Protein AF-A0A4V1UE96-F1 (afdb_monomer)

Solvent-accessible surface area (backbone atoms only — not comparable to full-atom values): 12061 Å² total; per-residue (Å²): 110,65,79,58,50,40,73,78,41,54,75,66,55,33,50,50,41,62,69,72,69,54,62,77,59,61,71,60,36,63,77,45,50,68,54,56,58,51,40,56,76,60,67,57,70,52,67,64,60,49,57,53,46,65,72,51,53,89,71,45,53,30,71,80,36,44,88,73,44,98,36,93,40,60,70,53,43,44,58,59,22,31,86,45,58,46,70,67,51,46,44,48,48,15,41,32,49,58,35,52,61,70,44,27,50,52,34,72,68,38,89,71,38,45,52,44,20,36,51,27,38,30,58,70,47,55,76,66,52,42,53,26,46,40,44,12,69,72,49,68,66,45,46,96,86,69,44,72,14,70,57,50,53,49,20,53,49,50,37,70,75,50,51,48,66,38,24,37,46,53,51,50,48,45,40,44,47,58,57,78,25,66,44,75,68,52,56,48,33,52,64,71,67,49,70,84,60,54,82,80,45,52,73,56,29,46,49,27,46,72,60,42,40,80,72,57,77,109

Mean predicted aligned error: 7.41 Å

Foldseek 3Di:
DLLLVLLVDDLVSVVVSLPPVLDFLVVVLVVCVVVVVVCVVVVVPDPVSVVVCLLSPPAQFDPVLCVVAPDVALQRLLLVLLVADDLVSLQSNQNRRVADSQLSVLQLPRPLNLSLLLSCLLNVHDLVSSNSSCNNSVHDQADPVRHGDVSSVSSSVSNVPHHNSSSNNSSSVSRCLLPVQDDVVLLVCLLVVPPVCLVVGDPSNNSNCVSCSVVNPD

Sequence (218 aa):
HAYIMFWWADSDCRRLILQRFAVSREVLQDAVGDLFSVAAGEGWQDPLTRKALQFIERRQRNRAAIDKSPFGSLDEAVAAAQNGMTRELAEEISYLSGLKPMTGAKIMTDPGGEPIAILCKATGLPRGAVRALWRGLRRPETDSAGNIAPTLERVLTCFDSLAVDRAQTVLRYWNWALSSALTPGLVKAIREGDEEAVDEFSAPQRAAMLALGRDFTR

Secondary structure (DSSP, 8-state):
-HHHHTTTS-HHHHHHHHHHS----HHHHHHTHHHHHHHHHTTT--HHHHHHHHHH-S--S-HHHHTTSSSS-HHHHHHHHTT---HHHHHHHHHHTT--HHHHHHHHH-SS-HHHHHHHHHHT--HHHHHHHHHHTT--SB-TTSSBPHHHHHHHHHHHHS-HHHHHHHHHHHHHHHHHS--HHHHHHHHHT--GGGGGS-HHHHHHHHHHHHHH--

Structure (mmCIF, N/CA/C/O backbone):
data_AF-A0A4V1UE96-F1
#
_entry.id   AF-A0A4V1UE96-F1
#
loop_
_atom_site.group_PDB
_atom_site.id
_atom_site.type_symbol
_atom_site.label_atom_id
_atom_site.label_alt_id
_atom_site.label_comp_id
_atom_site.label_asym_id
_atom_site.label_entity_id
_atom_site.label_seq_id
_atom_site.pdbx_PDB_ins_code
_atom_site.Cartn_x
_atom_site.Cartn_y
_atom_site.Cartn_z
_atom_site.occupancy
_atom_site.B_iso_or_equiv
_atom_site.auth_seq_id
_atom_site.auth_comp_id
_atom_site.auth_asym_id
_atom_site.auth_atom_id
_atom_site.pdbx_PDB_model_num
ATOM 1 N N . HIS A 1 1 ? 8.651 -7.189 14.220 1.00 65.00 1 HIS A N 1
ATOM 2 C CA . HIS A 1 1 ? 7.580 -7.916 13.496 1.00 65.00 1 HIS A CA 1
ATOM 3 C C . HIS A 1 1 ? 7.969 -8.037 12.025 1.00 65.00 1 HIS A C 1
ATOM 5 O O . HIS A 1 1 ? 8.504 -7.070 11.487 1.00 65.00 1 HIS A O 1
ATOM 11 N N . ALA A 1 2 ? 7.715 -9.176 11.371 1.00 74.44 2 ALA A N 1
ATOM 12 C CA . ALA A 1 2 ? 8.254 -9.485 10.037 1.00 74.44 2 ALA A CA 1
ATOM 13 C C . ALA A 1 2 ? 7.926 -8.450 8.944 1.00 74.44 2 ALA A C 1
ATOM 15 O O . ALA A 1 2 ? 8.767 -8.153 8.107 1.00 74.44 2 ALA A O 1
ATOM 16 N N . TYR A 1 3 ? 6.754 -7.820 8.992 1.00 82.75 3 TYR A N 1
ATOM 17 C CA . TYR A 1 3 ? 6.373 -6.799 8.012 1.00 82.75 3 TYR A CA 1
ATOM 18 C C . TYR A 1 3 ? 7.137 -5.483 8.118 1.00 82.75 3 TYR A C 1
ATOM 20 O O . TYR A 1 3 ? 7.231 -4.783 7.121 1.00 82.75 3 TYR A O 1
ATOM 28 N N . ILE A 1 4 ? 7.678 -5.125 9.287 1.00 83.62 4 ILE A N 1
ATOM 29 C CA . ILE A 1 4 ? 8.626 -4.005 9.353 1.00 83.62 4 ILE A CA 1
ATOM 30 C C . ILE A 1 4 ? 9.972 -4.450 8.765 1.00 83.62 4 ILE A C 1
ATOM 32 O O . ILE A 1 4 ? 10.576 -3.684 8.020 1.00 83.62 4 ILE A O 1
ATOM 36 N N . MET A 1 5 ? 10.366 -5.721 8.964 1.00 85.25 5 MET A N 1
ATOM 37 C CA . MET A 1 5 ? 11.594 -6.260 8.362 1.00 85.25 5 MET A CA 1
ATOM 38 C C . MET A 1 5 ? 11.627 -6.200 6.840 1.00 85.25 5 MET A C 1
ATOM 40 O O . MET A 1 5 ? 12.693 -6.095 6.243 1.00 85.25 5 MET A O 1
ATOM 44 N N . PHE A 1 6 ? 10.452 -6.195 6.220 1.00 92.19 6 PHE A N 1
ATOM 45 C CA . PHE A 1 6 ? 10.289 -6.006 4.789 1.00 92.19 6 PHE A CA 1
ATOM 46 C C . PHE A 1 6 ? 11.072 -4.797 4.245 1.00 92.19 6 PHE A C 1
ATOM 48 O O . PHE A 1 6 ? 11.676 -4.889 3.179 1.00 92.19 6 PHE A O 1
ATOM 55 N N . TRP A 1 7 ? 11.094 -3.676 4.973 1.00 91.00 7 TRP A N 1
ATOM 56 C CA . TRP A 1 7 ? 11.654 -2.416 4.472 1.00 91.00 7 TRP A CA 1
ATOM 57 C C . TRP A 1 7 ? 13.181 -2.429 4.322 1.00 91.00 7 TRP A C 1
ATOM 59 O O . TRP A 1 7 ? 13.715 -1.618 3.570 1.00 91.00 7 TRP A O 1
ATOM 69 N N . TRP A 1 8 ? 13.875 -3.363 4.973 1.00 86.19 8 TRP A N 1
ATOM 70 C CA . TRP A 1 8 ? 15.333 -3.532 4.892 1.00 86.19 8 TRP A CA 1
ATOM 71 C C . TRP A 1 8 ? 15.769 -4.898 4.355 1.00 86.19 8 TRP A C 1
ATOM 73 O O . TRP A 1 8 ? 16.958 -5.135 4.166 1.00 86.19 8 TRP A O 1
ATOM 83 N N . ALA A 1 9 ? 14.816 -5.791 4.107 1.00 91.12 9 ALA A N 1
ATOM 84 C CA . ALA A 1 9 ? 15.052 -7.088 3.503 1.00 91.12 9 ALA A CA 1
ATOM 85 C C . ALA A 1 9 ? 15.357 -6.968 2.001 1.00 91.12 9 ALA A C 1
ATOM 87 O O . ALA A 1 9 ? 14.797 -6.112 1.307 1.00 91.12 9 ALA A O 1
ATOM 88 N N . ASP A 1 10 ? 16.191 -7.881 1.500 1.00 93.38 10 ASP A N 1
ATOM 89 C CA . ASP A 1 10 ? 16.356 -8.119 0.066 1.00 93.38 10 ASP A CA 1
ATOM 90 C C . ASP A 1 10 ? 15.084 -8.723 -0.563 1.00 93.38 10 ASP A C 1
ATOM 92 O O . ASP A 1 10 ? 14.109 -9.059 0.118 1.00 93.38 10 ASP A O 1
ATOM 96 N N . SER A 1 11 ? 15.075 -8.858 -1.890 1.00 92.25 11 SER A N 1
ATOM 97 C CA . SER A 1 11 ? 13.910 -9.337 -2.640 1.00 92.25 11 SER A CA 1
ATOM 98 C C . SER A 1 11 ? 13.451 -10.746 -2.253 1.00 92.25 11 SER A C 1
ATOM 100 O O . SER A 1 11 ? 12.246 -11.014 -2.246 1.00 92.25 11 SER A O 1
ATOM 102 N N . ASP A 1 12 ? 14.375 -11.647 -1.914 1.00 92.88 12 ASP A N 1
ATOM 103 C CA . ASP A 1 12 ? 14.028 -13.018 -1.536 1.00 92.88 12 ASP A CA 1
ATOM 104 C C . ASP A 1 12 ? 13.426 -13.070 -0.136 1.00 92.88 12 ASP A C 1
ATOM 106 O O . ASP A 1 12 ? 12.374 -13.682 0.079 1.00 92.88 12 ASP A O 1
ATOM 110 N N . CYS A 1 13 ? 14.028 -12.346 0.803 1.00 94.19 13 CYS A N 1
ATOM 111 C CA . CYS A 1 13 ? 13.515 -12.193 2.151 1.00 94.19 13 CYS A CA 1
ATOM 112 C C . CYS A 1 13 ? 12.141 -11.506 2.149 1.00 94.19 13 CYS A C 1
ATOM 114 O O . CYS A 1 13 ? 11.229 -11.966 2.838 1.00 94.19 13 CYS A O 1
ATOM 116 N N . ARG A 1 14 ? 11.933 -10.464 1.329 1.00 95.00 14 ARG A N 1
ATOM 117 C CA . ARG A 1 14 ? 10.623 -9.810 1.142 1.00 95.00 14 ARG A CA 1
ATOM 118 C C . ARG A 1 14 ? 9.556 -10.802 0.687 1.00 95.00 14 ARG A C 1
ATOM 120 O O . ARG A 1 14 ? 8.475 -10.852 1.276 1.00 95.00 14 ARG A O 1
ATOM 127 N N . ARG A 1 15 ? 9.864 -11.634 -0.312 1.00 92.94 15 ARG A N 1
ATOM 128 C CA . ARG A 1 15 ? 8.961 -12.690 -0.795 1.00 92.94 15 ARG A CA 1
ATOM 129 C C . ARG A 1 15 ? 8.606 -13.676 0.318 1.00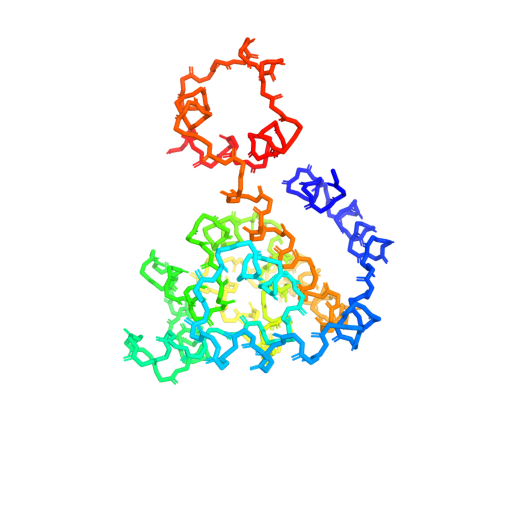 92.94 15 ARG A C 1
ATOM 131 O O . ARG A 1 15 ? 7.426 -13.958 0.519 1.00 92.94 15 ARG A O 1
ATOM 138 N N . LEU A 1 16 ? 9.594 -14.155 1.076 1.00 92.19 16 LEU A N 1
ATOM 139 C CA . LEU A 1 16 ? 9.364 -15.062 2.206 1.00 92.19 16 LEU A CA 1
ATOM 140 C C . LEU A 1 16 ? 8.505 -14.419 3.302 1.00 92.19 16 LEU A C 1
ATOM 142 O O . LEU A 1 16 ? 7.616 -15.080 3.842 1.00 92.19 16 LEU A O 1
ATOM 146 N N . ILE A 1 17 ? 8.727 -13.135 3.602 1.00 91.75 17 ILE A N 1
ATOM 147 C CA . ILE A 1 17 ? 7.929 -12.379 4.574 1.00 91.75 17 ILE A CA 1
ATOM 148 C C . ILE A 1 17 ? 6.454 -12.366 4.158 1.00 91.75 17 ILE A C 1
ATOM 150 O O . ILE A 1 17 ? 5.583 -12.712 4.960 1.00 91.75 17 ILE A O 1
ATOM 154 N N . LEU A 1 18 ? 6.177 -12.016 2.899 1.00 90.75 18 LEU A N 1
ATOM 155 C CA . LEU A 1 18 ? 4.815 -11.947 2.364 1.00 90.75 18 LEU A CA 1
ATOM 156 C C . LEU A 1 18 ? 4.140 -13.324 2.278 1.00 90.75 18 LEU A C 1
ATOM 158 O O . LEU A 1 18 ? 2.929 -13.425 2.457 1.00 90.75 18 LEU A O 1
ATOM 162 N N . GLN A 1 19 ? 4.904 -14.390 2.029 1.00 86.75 19 GLN A N 1
ATOM 163 C CA . GLN A 1 19 ? 4.370 -15.750 1.937 1.00 86.75 19 GLN A CA 1
ATOM 164 C C . GLN A 1 19 ? 4.065 -16.372 3.304 1.00 86.75 19 GLN A C 1
ATOM 166 O O . GLN A 1 19 ? 3.043 -17.041 3.447 1.00 86.75 19 GLN A O 1
ATOM 171 N N . ARG A 1 20 ? 4.944 -16.182 4.298 1.00 84.06 20 ARG A N 1
ATOM 172 C CA . ARG A 1 20 ? 4.892 -16.931 5.567 1.00 84.06 20 ARG A CA 1
ATOM 173 C C . ARG A 1 20 ? 4.140 -16.231 6.692 1.00 84.06 20 ARG A C 1
ATOM 175 O O . ARG A 1 20 ? 3.584 -16.913 7.543 1.00 84.06 20 ARG A O 1
ATOM 182 N N . PHE A 1 21 ? 4.130 -14.900 6.723 1.00 76.62 21 PHE A N 1
ATOM 183 C CA . PHE A 1 21 ? 3.598 -14.151 7.872 1.00 76.62 21 PHE A CA 1
ATOM 184 C C . PHE A 1 21 ? 2.221 -13.530 7.623 1.00 76.62 21 PHE A C 1
ATOM 186 O O . PHE A 1 21 ? 1.657 -12.912 8.525 1.00 76.62 21 PHE A O 1
ATOM 193 N N . ALA A 1 22 ? 1.665 -13.733 6.427 1.00 64.75 22 ALA A N 1
ATOM 194 C CA . ALA A 1 22 ? 0.348 -13.262 6.022 1.00 64.75 22 ALA A CA 1
ATOM 195 C C . ALA A 1 22 ? -0.792 -14.077 6.646 1.00 64.75 22 ALA A C 1
ATOM 197 O O . ALA A 1 22 ? -1.377 -14.956 6.012 1.00 64.75 22 ALA A O 1
ATOM 198 N N . VAL A 1 23 ? -1.089 -13.761 7.909 1.00 70.25 23 VAL A N 1
ATOM 199 C CA . VAL A 1 23 ? -2.230 -14.295 8.665 1.00 70.25 23 VAL A CA 1
ATOM 200 C C . VAL A 1 23 ? -3.531 -13.652 8.167 1.00 70.25 23 VAL A C 1
ATOM 202 O O . VAL A 1 23 ? -3.604 -12.428 8.032 1.00 70.25 23 VAL A O 1
ATOM 205 N N . SER A 1 24 ? -4.541 -14.480 7.883 1.00 70.44 24 SER A N 1
ATOM 206 C CA . SER A 1 24 ? -5.898 -14.020 7.545 1.00 70.44 24 SER A CA 1
ATOM 207 C C . SER A 1 24 ? -6.537 -13.319 8.745 1.00 70.44 24 SER A C 1
ATOM 209 O O . SER A 1 24 ? -6.352 -13.745 9.888 1.00 70.44 24 SER A O 1
ATOM 211 N N . ARG A 1 25 ? -7.290 -12.242 8.497 1.00 78.00 25 ARG A N 1
ATOM 212 C CA . ARG A 1 25 ? -8.059 -11.535 9.543 1.00 78.00 25 ARG A CA 1
ATOM 213 C C . ARG A 1 25 ? -9.534 -11.938 9.575 1.00 78.00 25 ARG A C 1
ATOM 215 O O . ARG A 1 25 ? -10.280 -11.364 10.361 1.00 78.00 25 ARG A O 1
ATOM 222 N N . GLU A 1 26 ? -9.952 -12.913 8.773 1.00 76.62 26 GLU A N 1
ATOM 223 C CA . GLU A 1 26 ? -11.363 -13.295 8.607 1.00 76.62 26 GLU A CA 1
ATOM 224 C C . GLU A 1 26 ? -12.034 -13.677 9.931 1.00 76.62 26 GLU A C 1
ATOM 226 O O . GLU A 1 26 ? -13.102 -13.162 10.241 1.00 76.62 26 GLU A O 1
ATOM 231 N N . VAL A 1 27 ? -11.374 -14.486 10.767 1.00 74.38 27 VAL A N 1
ATOM 232 C CA . VAL A 1 27 ? -11.923 -14.902 12.073 1.00 74.38 27 VAL A CA 1
ATOM 233 C C . VAL A 1 27 ? -12.155 -13.704 12.996 1.00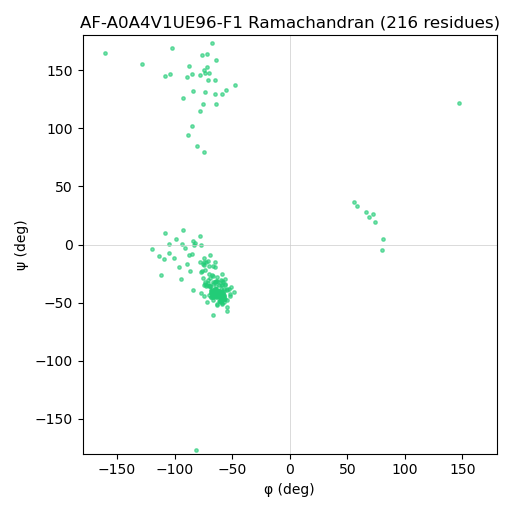 74.38 27 VAL A C 1
ATOM 235 O O . VAL A 1 27 ? -13.187 -13.613 13.655 1.00 74.38 27 VAL A O 1
ATOM 238 N N . LEU A 1 28 ? -11.212 -12.756 13.027 1.00 73.94 28 LEU A N 1
ATOM 239 C CA . LEU A 1 28 ? -11.362 -11.534 13.820 1.00 73.94 28 LEU A CA 1
ATOM 240 C C . LEU A 1 28 ? -12.463 -10.637 13.253 1.00 73.94 28 LEU A C 1
ATOM 242 O O . LEU A 1 28 ? -13.208 -10.044 14.021 1.00 73.94 28 LEU A O 1
ATOM 246 N N . GLN A 1 29 ? -12.569 -10.542 11.926 1.00 80.12 29 GLN A N 1
ATOM 247 C CA . GLN A 1 29 ? -13.605 -9.767 11.246 1.00 80.12 29 GLN A CA 1
ATOM 248 C C . GLN A 1 29 ? -15.008 -10.290 11.526 1.00 80.12 29 GLN A C 1
ATOM 250 O O . GLN A 1 29 ? -15.906 -9.481 11.741 1.00 80.12 29 GLN A O 1
ATOM 255 N N . ASP A 1 30 ? -15.187 -11.609 11.523 1.00 78.81 30 ASP A N 1
ATOM 256 C CA . ASP A 1 30 ? -16.461 -12.237 11.869 1.00 78.81 30 ASP A CA 1
ATOM 257 C C . ASP A 1 30 ? -16.796 -12.023 13.346 1.00 78.81 30 ASP A C 1
ATOM 259 O O . ASP A 1 30 ? -17.904 -11.602 13.665 1.00 78.81 30 ASP A O 1
ATOM 263 N N . ALA A 1 31 ? -15.825 -12.211 14.246 1.00 78.88 31 ALA A N 1
ATOM 264 C CA . ALA A 1 31 ? -16.046 -12.072 15.685 1.00 78.88 31 ALA A CA 1
ATOM 265 C C . ALA A 1 31 ? -16.452 -10.652 16.123 1.00 78.88 31 ALA A C 1
ATOM 267 O O . ALA A 1 31 ? -17.130 -10.498 17.135 1.00 78.88 31 ALA A O 1
ATOM 268 N N . VAL A 1 32 ? -16.036 -9.612 15.389 1.00 78.94 32 VAL A N 1
ATOM 269 C CA . VAL A 1 32 ? -16.331 -8.206 15.730 1.00 78.94 32 VAL A CA 1
ATOM 270 C C . VAL A 1 32 ? -17.345 -7.545 14.795 1.00 78.94 32 VAL A C 1
ATOM 272 O O . VAL A 1 32 ? -17.520 -6.327 14.860 1.00 78.94 32 VAL A O 1
ATOM 275 N N . GLY A 1 33 ? -18.004 -8.309 13.917 1.00 76.69 33 GLY A N 1
ATOM 276 C CA . GLY A 1 33 ? -18.918 -7.773 12.902 1.00 76.69 33 GLY A CA 1
ATOM 277 C C . GLY A 1 33 ? -19.982 -6.834 13.480 1.00 76.69 33 GLY A C 1
ATOM 278 O O . GLY A 1 33 ? -20.177 -5.727 12.973 1.00 76.69 33 GLY A O 1
ATOM 279 N N . ASP A 1 34 ? -20.584 -7.225 14.602 1.00 82.19 34 ASP A N 1
ATOM 280 C CA . ASP A 1 34 ? -21.653 -6.470 15.264 1.00 82.19 34 ASP A CA 1
ATOM 281 C C . ASP A 1 34 ? -21.157 -5.152 15.885 1.00 82.19 34 ASP A C 1
ATOM 283 O O . ASP A 1 34 ? -21.893 -4.161 15.924 1.00 82.19 34 ASP A O 1
ATOM 287 N N . LEU A 1 35 ? -19.881 -5.090 16.291 1.00 80.75 35 LEU A N 1
ATOM 288 C CA . LEU A 1 35 ? -19.281 -3.897 16.900 1.00 80.75 35 LEU A CA 1
ATOM 289 C C . LEU A 1 35 ? -19.182 -2.723 15.921 1.00 80.75 35 LEU A C 1
ATOM 291 O O . LEU A 1 35 ? -19.223 -1.573 16.351 1.00 80.75 35 LEU A O 1
ATOM 295 N N . PHE A 1 36 ? -19.098 -2.977 14.610 1.00 79.06 36 PHE A N 1
ATOM 296 C CA . PHE A 1 36 ? -19.126 -1.901 13.615 1.00 79.06 36 PHE A CA 1
ATOM 297 C C . PHE A 1 36 ? -20.470 -1.166 13.606 1.00 79.06 36 PHE A C 1
ATOM 299 O O . PHE A 1 36 ? -20.494 0.059 13.483 1.00 79.06 36 PHE A O 1
ATOM 306 N N . SER A 1 37 ? -21.576 -1.896 13.760 1.00 82.56 37 SER A N 1
ATOM 307 C CA . SER A 1 37 ? -22.923 -1.319 13.807 1.00 82.56 37 SER A CA 1
ATOM 308 C C . SER A 1 37 ? -23.130 -0.503 15.082 1.00 82.56 37 SER A C 1
ATOM 310 O O . SER A 1 37 ? -23.658 0.605 15.018 1.00 82.56 37 SER A O 1
ATOM 312 N N . VAL A 1 38 ? -22.647 -1.013 16.222 1.00 84.56 38 VAL A N 1
ATOM 313 C CA . VAL A 1 38 ? -22.689 -0.307 17.515 1.00 84.56 38 VAL A CA 1
ATOM 314 C C . VAL A 1 38 ? -21.863 0.979 17.458 1.00 84.56 38 VAL A C 1
ATOM 316 O O . VAL A 1 38 ? -22.393 2.058 17.706 1.00 84.56 38 VAL A O 1
ATOM 319 N N . ALA A 1 39 ? -20.600 0.897 17.025 1.00 82.31 39 ALA A N 1
ATOM 320 C CA . ALA A 1 39 ? -19.722 2.063 16.928 1.00 82.31 39 ALA A CA 1
ATOM 321 C C . ALA A 1 39 ? -20.256 3.130 15.958 1.00 82.31 39 ALA A C 1
ATOM 323 O O . ALA A 1 39 ? -20.093 4.326 16.202 1.00 82.31 39 ALA A O 1
ATOM 324 N N . ALA A 1 40 ? -20.908 2.717 14.865 1.00 81.56 40 ALA A N 1
ATOM 325 C CA . ALA A 1 40 ? -21.568 3.639 13.947 1.00 81.56 40 ALA A CA 1
ATOM 326 C C . ALA A 1 40 ? -22.795 4.313 14.584 1.00 81.56 40 ALA A C 1
ATOM 328 O O . ALA A 1 40 ? -22.960 5.522 14.420 1.00 81.56 40 ALA A O 1
ATOM 329 N N . GLY A 1 41 ? -23.618 3.564 15.329 1.00 82.69 41 GLY A N 1
ATOM 330 C CA . GLY A 1 41 ? -24.762 4.098 16.079 1.00 82.69 41 GLY A CA 1
ATOM 331 C C . GLY A 1 41 ? -24.355 5.094 17.168 1.00 82.69 41 GLY A C 1
ATOM 332 O O . GLY A 1 41 ? -25.051 6.078 17.399 1.00 82.69 41 GLY A O 1
ATOM 333 N N . GLU A 1 42 ? -23.182 4.896 17.765 1.00 86.31 42 GLU A N 1
ATOM 334 C CA . GLU A 1 42 ? -22.571 5.817 18.728 1.00 86.31 42 GLU A CA 1
ATOM 335 C C . GLU A 1 42 ? -21.777 6.951 18.065 1.00 86.31 42 GLU A C 1
ATOM 337 O O . GLU A 1 42 ? -21.144 7.746 18.752 1.00 86.31 42 GLU A O 1
ATOM 342 N N . GLY A 1 43 ? -21.763 7.047 16.732 1.00 80.69 43 GLY A N 1
ATOM 343 C CA . GLY A 1 43 ? -21.074 8.123 16.019 1.00 80.69 43 GLY A CA 1
ATOM 344 C C . GLY A 1 43 ? -19.548 8.108 16.166 1.00 80.69 43 GLY A C 1
ATOM 345 O O . GLY A 1 43 ? -18.922 9.164 16.076 1.00 80.69 43 GLY A O 1
ATOM 346 N N . TRP A 1 44 ? -18.937 6.937 16.375 1.00 81.25 44 TRP A N 1
ATOM 347 C CA . TRP A 1 44 ? -17.483 6.750 16.492 1.00 81.25 44 TRP A CA 1
ATOM 348 C C . TRP A 1 44 ? -16.821 7.564 17.615 1.00 81.25 44 TRP A C 1
ATOM 350 O O . TRP A 1 44 ? -15.676 8.006 17.466 1.00 81.25 44 TRP A O 1
ATOM 360 N N . GLN A 1 45 ? -17.540 7.780 18.719 1.00 82.56 45 GLN A N 1
ATOM 361 C CA . GLN A 1 45 ? -17.090 8.636 19.820 1.00 82.56 45 GLN A CA 1
ATOM 362 C C . GLN A 1 45 ? -15.915 8.042 20.604 1.00 82.56 45 GLN A C 1
ATOM 364 O O . GLN A 1 45 ? -15.026 8.796 20.992 1.00 82.56 45 GLN A O 1
ATOM 369 N N . ASP A 1 46 ? -15.860 6.717 20.798 1.00 83.81 46 ASP A N 1
ATOM 370 C CA . ASP A 1 46 ? -14.755 6.082 21.525 1.00 83.81 46 ASP A CA 1
ATOM 371 C C . ASP A 1 46 ? -13.478 5.954 20.659 1.00 83.81 46 ASP A C 1
ATOM 373 O O . ASP A 1 46 ? -13.452 5.190 19.680 1.00 83.81 46 ASP A O 1
ATOM 377 N N . PRO A 1 47 ? -12.372 6.642 21.017 1.00 79.25 47 PRO A N 1
ATOM 378 C CA . PRO A 1 47 ? -11.127 6.584 20.257 1.00 79.25 47 PRO A CA 1
ATOM 379 C C . PRO A 1 47 ? -10.476 5.195 20.245 1.00 79.25 47 PRO A C 1
ATOM 381 O O . PRO A 1 47 ? -9.817 4.846 19.258 1.00 79.25 47 PRO A O 1
ATOM 384 N N . LEU A 1 48 ? -10.633 4.401 21.313 1.00 79.06 48 LEU A N 1
ATOM 385 C CA . LEU A 1 48 ? -10.044 3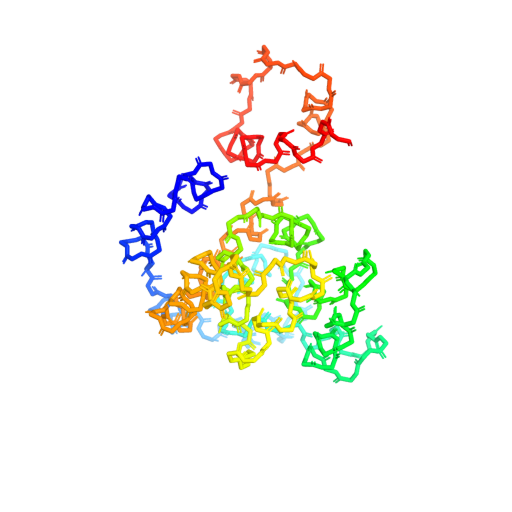.061 21.400 1.00 79.06 48 LEU A CA 1
ATOM 386 C C . LEU A 1 48 ? -10.764 2.088 20.466 1.00 79.06 48 LEU A C 1
ATOM 388 O O . LEU A 1 48 ? -10.109 1.449 19.638 1.00 79.06 48 LEU A O 1
ATOM 392 N N . THR A 1 49 ? -12.094 2.054 20.521 1.00 80.69 49 THR A N 1
ATOM 393 C CA . THR A 1 49 ? -12.941 1.285 19.603 1.00 80.69 49 THR A CA 1
ATOM 394 C C . THR A 1 49 ? -12.673 1.680 18.160 1.00 80.69 49 THR A C 1
ATOM 396 O O . THR A 1 49 ? -12.399 0.817 17.327 1.00 80.69 49 THR A O 1
ATOM 399 N N . ARG A 1 50 ? -12.622 2.982 17.849 1.00 79.06 50 ARG A N 1
ATOM 400 C CA . ARG A 1 50 ? -12.303 3.455 16.495 1.00 79.06 50 ARG A CA 1
ATOM 401 C C . ARG A 1 50 ? -10.948 2.940 16.006 1.00 79.06 50 ARG A C 1
ATOM 403 O O . ARG A 1 50 ? -10.834 2.491 14.865 1.00 79.06 50 ARG A O 1
ATOM 410 N N . LYS A 1 51 ? -9.918 2.983 16.855 1.00 75.69 51 LYS A N 1
ATOM 411 C CA . LYS A 1 51 ? -8.568 2.513 16.511 1.00 75.69 51 LYS A CA 1
ATOM 412 C C . LYS A 1 51 ? -8.516 0.993 16.325 1.00 75.69 51 LYS A C 1
ATOM 414 O O . LYS A 1 51 ? -7.854 0.527 15.399 1.00 75.69 51 LYS A O 1
ATOM 419 N N . ALA A 1 52 ? -9.212 0.231 17.168 1.00 76.94 52 ALA A N 1
ATOM 420 C CA . ALA A 1 52 ? -9.294 -1.224 17.063 1.00 76.94 52 ALA A CA 1
ATOM 421 C C . ALA A 1 52 ? -10.057 -1.656 15.799 1.00 76.94 52 ALA A C 1
ATOM 423 O O . ALA A 1 52 ? -9.554 -2.461 15.012 1.00 76.94 52 ALA A O 1
ATOM 424 N N . LEU A 1 53 ? -11.220 -1.052 15.542 1.00 79.44 53 LEU A N 1
ATOM 425 C CA . LEU A 1 53 ? -12.043 -1.345 14.369 1.00 79.44 53 LEU A CA 1
ATOM 426 C C . LEU A 1 53 ? -11.337 -0.987 13.057 1.00 79.44 53 LEU A C 1
ATOM 428 O O . LEU A 1 53 ? -11.430 -1.759 12.110 1.00 79.44 53 LEU A O 1
ATOM 432 N N . GLN A 1 54 ? -10.546 0.092 12.998 1.00 76.69 54 GLN A N 1
ATOM 433 C CA . GLN A 1 54 ? -9.720 0.409 11.818 1.00 76.69 54 GLN A CA 1
ATOM 434 C C . GLN A 1 54 ? -8.733 -0.707 11.449 1.00 76.69 54 GLN A C 1
ATOM 436 O O . GLN A 1 54 ? -8.417 -0.898 10.272 1.00 76.69 54 GLN A O 1
ATOM 441 N N . PHE A 1 55 ? -8.221 -1.451 12.431 1.00 75.00 55 PHE A N 1
ATOM 442 C CA . PHE A 1 55 ? -7.323 -2.571 12.161 1.00 75.00 55 PHE A CA 1
ATOM 443 C C . PHE A 1 55 ? -8.073 -3.796 11.628 1.00 75.00 55 PHE A C 1
ATOM 445 O O . PHE A 1 55 ? -7.507 -4.574 10.861 1.00 75.00 55 PHE A O 1
ATOM 452 N N . ILE A 1 56 ? -9.343 -3.960 12.000 1.00 77.12 56 ILE A N 1
ATOM 453 C CA . ILE A 1 56 ? -10.158 -5.128 11.646 1.00 77.12 56 ILE A CA 1
ATOM 454 C C . ILE A 1 56 ? -11.015 -4.861 10.400 1.00 77.12 56 ILE A C 1
ATOM 456 O O . ILE A 1 56 ? -11.388 -5.797 9.702 1.00 77.12 56 ILE A O 1
ATOM 460 N N . GLU A 1 57 ? -11.242 -3.599 10.040 1.00 80.06 57 GLU A N 1
ATOM 461 C CA . GLU A 1 57 ? -12.107 -3.185 8.937 1.00 80.06 57 GLU A CA 1
ATOM 462 C C . GLU A 1 57 ? -11.847 -3.968 7.636 1.00 80.06 57 GLU A C 1
ATOM 464 O O . GLU A 1 57 ? -10.704 -4.220 7.228 1.00 80.06 57 GLU A O 1
ATOM 469 N N . ARG A 1 58 ? -12.944 -4.359 6.976 1.00 76.19 58 ARG A N 1
ATOM 470 C CA . ARG A 1 58 ? -12.914 -5.114 5.713 1.00 76.19 58 ARG A CA 1
ATOM 471 C C . ARG A 1 58 ? -12.508 -4.243 4.522 1.00 76.19 58 ARG A C 1
ATOM 473 O O . ARG A 1 58 ? -11.856 -4.712 3.598 1.00 76.19 58 ARG A O 1
ATOM 480 N N . ARG A 1 59 ? -12.882 -2.962 4.519 1.00 82.00 59 ARG A N 1
ATOM 481 C CA . ARG A 1 59 ? -12.670 -2.054 3.381 1.00 82.00 59 ARG A CA 1
ATOM 482 C C . ARG A 1 59 ? -11.359 -1.296 3.508 1.00 82.00 59 ARG A C 1
ATOM 484 O O . ARG A 1 59 ? -11.130 -0.643 4.519 1.00 82.00 59 ARG A O 1
ATOM 491 N N . GLN A 1 60 ? -10.515 -1.364 2.480 1.00 91.38 60 GLN A N 1
ATOM 492 C CA . GLN A 1 60 ? -9.244 -0.635 2.462 1.00 91.38 60 GLN A CA 1
ATOM 493 C C . GLN A 1 60 ? -9.392 0.823 1.999 1.00 91.38 60 GLN A C 1
ATOM 495 O O . GLN A 1 60 ? -8.732 1.700 2.542 1.00 91.38 60 GLN A O 1
ATOM 500 N N . ARG A 1 61 ? -10.244 1.091 0.998 1.00 93.88 61 ARG A N 1
ATOM 501 C CA . ARG A 1 61 ? -10.430 2.443 0.442 1.00 93.88 61 ARG A CA 1
ATOM 502 C C . ARG A 1 61 ? -11.166 3.356 1.426 1.00 93.88 61 ARG A C 1
ATOM 504 O O . ARG A 1 61 ? -12.143 2.939 2.050 1.00 93.88 61 ARG A O 1
ATOM 511 N N . ASN A 1 62 ? -10.755 4.619 1.490 1.00 89.44 62 ASN A N 1
ATOM 512 C CA . ASN A 1 62 ? -11.410 5.639 2.302 1.00 89.44 62 ASN A CA 1
ATOM 513 C C . ASN A 1 62 ? -12.590 6.257 1.536 1.00 89.44 62 ASN A C 1
ATOM 515 O O . ASN A 1 62 ? -12.398 7.102 0.669 1.00 89.44 62 ASN A O 1
ATOM 519 N N . ARG A 1 63 ? -13.829 5.857 1.849 1.00 84.00 63 ARG A N 1
ATOM 520 C CA . ARG A 1 63 ? -15.015 6.406 1.157 1.00 84.00 63 ARG A CA 1
ATOM 521 C C . ARG A 1 63 ? -15.222 7.894 1.424 1.00 84.00 63 ARG A C 1
ATOM 523 O O . ARG A 1 63 ? -15.574 8.611 0.502 1.00 84.00 63 ARG A O 1
ATOM 530 N N . ALA A 1 64 ? -14.960 8.349 2.647 1.00 86.38 64 ALA A N 1
ATOM 531 C CA . ALA A 1 64 ? -15.121 9.754 3.017 1.00 86.38 64 ALA A CA 1
ATOM 532 C C . ALA A 1 64 ? -14.053 10.665 2.383 1.00 86.38 64 ALA A C 1
ATOM 534 O O . ALA A 1 64 ? -14.194 11.885 2.421 1.00 86.38 64 ALA A O 1
ATOM 535 N N . ALA A 1 65 ? -12.977 10.086 1.834 1.00 88.81 65 ALA A N 1
ATOM 536 C CA . ALA A 1 65 ? -11.976 10.833 1.082 1.00 88.81 65 ALA A CA 1
ATOM 537 C C . ALA A 1 65 ? -12.475 11.246 -0.303 1.00 88.81 65 ALA A C 1
ATOM 539 O O . ALA A 1 65 ? -12.089 12.309 -0.769 1.00 88.81 65 ALA A O 1
ATOM 540 N N . ILE A 1 66 ? -13.336 10.439 -0.936 1.00 89.75 66 ILE A N 1
ATOM 541 C CA . ILE A 1 66 ? -13.817 10.695 -2.302 1.00 89.75 66 ILE A CA 1
ATOM 542 C C . ILE A 1 66 ? -14.504 12.063 -2.377 1.00 89.75 66 ILE A C 1
ATOM 544 O O . ILE A 1 66 ? -14.197 12.843 -3.266 1.00 89.75 66 ILE A O 1
ATOM 548 N N . ASP A 1 67 ? -15.330 12.404 -1.384 1.00 89.00 67 ASP A N 1
ATOM 549 C CA . ASP A 1 67 ? -16.062 13.680 -1.338 1.00 89.00 67 ASP A CA 1
ATOM 550 C C . ASP A 1 67 ? -15.153 14.919 -1.202 1.00 89.00 67 ASP A C 1
ATOM 552 O O . ASP A 1 67 ? -15.604 16.048 -1.379 1.00 89.00 67 ASP A O 1
ATOM 556 N N . LYS A 1 68 ? -13.881 14.723 -0.836 1.00 91.50 68 LYS A N 1
ATOM 557 C CA . LYS A 1 68 ? -12.884 15.787 -0.626 1.00 91.50 68 LYS A CA 1
ATOM 558 C C . LYS A 1 68 ? -11.754 15.754 -1.652 1.00 91.50 68 LYS A C 1
ATOM 560 O O . LYS A 1 68 ? -10.936 16.669 -1.673 1.00 91.50 68 LYS A O 1
ATOM 565 N N . SER A 1 69 ? -11.689 14.690 -2.441 1.00 93.62 69 SER A N 1
ATOM 566 C CA . SER A 1 69 ? -10.644 14.461 -3.424 1.00 93.62 69 SER A CA 1
ATOM 567 C C . SER A 1 69 ? -10.902 15.300 -4.674 1.00 93.62 69 SER A C 1
ATOM 569 O O . SER A 1 69 ? -12.058 15.459 -5.071 1.00 93.62 69 SER A O 1
ATOM 571 N N . PRO A 1 70 ? -9.855 15.795 -5.356 1.00 94.44 70 PRO A N 1
ATOM 572 C CA . PRO A 1 70 ? -10.005 16.333 -6.704 1.00 94.44 70 PRO A CA 1
ATOM 573 C C . PRO A 1 70 ? -10.313 15.246 -7.752 1.00 94.44 70 PRO A C 1
ATOM 575 O O . PRO A 1 70 ? -10.627 15.592 -8.887 1.00 94.44 70 PRO A O 1
ATOM 578 N N . PHE A 1 71 ? -10.225 13.956 -7.400 1.00 95.50 71 PHE A N 1
ATOM 579 C CA . PHE A 1 71 ? -10.512 12.828 -8.290 1.00 95.50 71 PHE A CA 1
ATOM 580 C C . PHE A 1 71 ? -11.818 12.129 -7.905 1.00 95.50 71 PHE A C 1
ATOM 582 O O . PHE A 1 71 ? -12.120 11.941 -6.728 1.00 95.50 71 PHE A O 1
ATOM 589 N N . GLY A 1 72 ? -12.560 11.637 -8.898 1.00 93.50 72 GLY A N 1
ATOM 590 C CA . GLY A 1 72 ? -13.780 10.861 -8.677 1.00 93.50 72 GLY A CA 1
ATOM 591 C C . GLY A 1 72 ? -13.521 9.446 -8.151 1.00 93.50 72 GLY A C 1
ATOM 592 O O . GLY A 1 72 ? -14.438 8.779 -7.668 1.00 93.50 72 GLY A O 1
ATOM 593 N N . SER A 1 73 ? -12.280 8.951 -8.233 1.00 95.88 73 SER A N 1
ATOM 594 C CA . SER A 1 73 ? -11.896 7.641 -7.699 1.00 95.88 73 SER A CA 1
ATOM 595 C C . SER A 1 73 ? -10.386 7.486 -7.489 1.00 95.88 73 SER A C 1
ATOM 597 O O . SER A 1 73 ? -9.574 8.215 -8.055 1.00 95.88 73 SER A O 1
ATOM 599 N N . LEU A 1 74 ? -9.999 6.455 -6.726 1.00 97.38 74 LEU A N 1
ATOM 600 C CA . LEU A 1 74 ? -8.601 6.020 -6.620 1.00 97.38 74 LEU A CA 1
ATOM 601 C C . LEU A 1 74 ? -8.021 5.612 -7.985 1.00 97.38 74 LEU A C 1
ATOM 603 O O . LEU A 1 74 ? -6.863 5.898 -8.270 1.00 97.38 74 LEU A O 1
ATOM 607 N N . ASP A 1 75 ? -8.821 4.952 -8.820 1.00 97.69 75 ASP A N 1
ATOM 608 C CA . ASP A 1 75 ? -8.435 4.519 -10.163 1.00 97.69 75 ASP A CA 1
ATOM 609 C C . ASP A 1 75 ? -8.052 5.720 -11.045 1.00 97.69 75 ASP A C 1
ATOM 611 O O . ASP A 1 75 ? -7.036 5.684 -11.738 1.00 97.69 75 ASP A O 1
ATOM 615 N N . GLU A 1 76 ? -8.814 6.811 -10.952 1.00 97.50 76 GLU A N 1
ATOM 616 C CA . GLU A 1 76 ? -8.547 8.063 -11.663 1.00 97.50 76 GLU A CA 1
ATOM 617 C C . GLU A 1 76 ? -7.270 8.754 -11.166 1.00 97.50 76 GLU A C 1
ATOM 619 O O . GLU A 1 76 ? -6.428 9.138 -11.978 1.00 97.50 76 GLU A O 1
ATOM 624 N N . ALA A 1 77 ? -7.066 8.834 -9.846 1.00 97.56 77 ALA A N 1
ATOM 625 C CA . ALA A 1 77 ? -5.841 9.393 -9.270 1.00 97.56 77 ALA A CA 1
ATOM 626 C C . ALA A 1 77 ? -4.587 8.613 -9.715 1.00 97.56 77 ALA A C 1
ATOM 628 O O . ALA A 1 77 ? -3.558 9.196 -10.064 1.00 97.56 77 ALA A O 1
ATOM 629 N N . VAL A 1 78 ? -4.674 7.278 -9.759 1.00 98.19 78 VAL A N 1
ATOM 630 C CA . VAL A 1 78 ? -3.586 6.417 -10.247 1.00 98.19 78 VAL A CA 1
ATOM 631 C C . VAL A 1 78 ? -3.355 6.594 -11.749 1.00 98.19 78 VAL A C 1
ATOM 633 O O . VAL A 1 78 ? -2.204 6.626 -12.188 1.00 98.19 78 VAL A O 1
ATOM 636 N N . ALA A 1 79 ? -4.421 6.734 -12.540 1.00 97.00 79 ALA A N 1
ATOM 637 C CA . ALA A 1 79 ? -4.309 7.009 -13.969 1.00 97.00 79 ALA A CA 1
ATOM 638 C C . ALA A 1 79 ? -3.621 8.359 -14.232 1.00 97.00 79 ALA A C 1
ATOM 640 O O . ALA A 1 79 ? -2.737 8.433 -15.085 1.00 97.00 79 ALA A O 1
ATOM 641 N N . ALA A 1 80 ? -3.949 9.399 -13.458 1.00 97.25 80 ALA A N 1
ATOM 642 C CA . ALA A 1 80 ? -3.291 10.702 -13.540 1.00 97.25 80 ALA A CA 1
ATOM 643 C C . ALA A 1 80 ? -1.788 10.610 -13.217 1.00 97.25 80 ALA A C 1
ATOM 645 O O . ALA A 1 80 ? -0.960 11.177 -13.932 1.00 97.25 80 ALA A O 1
ATOM 646 N N . ALA A 1 81 ? -1.421 9.820 -12.202 1.00 96.88 81 ALA A N 1
ATOM 647 C CA . ALA A 1 81 ? -0.028 9.611 -11.810 1.00 96.88 81 ALA A CA 1
ATOM 648 C C . ALA A 1 81 ? 0.828 8.893 -12.857 1.00 96.88 81 ALA A C 1
ATOM 650 O O . ALA A 1 81 ? 2.051 9.024 -12.824 1.00 96.88 81 ALA A O 1
ATOM 651 N N . GLN A 1 82 ? 0.227 8.184 -13.819 1.00 96.56 82 GLN A N 1
ATOM 652 C CA . GLN A 1 82 ? 0.964 7.484 -14.873 1.00 96.56 82 GLN A CA 1
ATOM 653 C C . GLN A 1 82 ? 1.889 8.405 -15.680 1.00 96.56 82 GLN A C 1
ATOM 655 O O . GLN A 1 82 ? 2.965 7.977 -16.101 1.00 96.56 82 GLN A O 1
ATOM 660 N N . ASN A 1 83 ? 1.475 9.656 -15.897 1.00 94.00 83 ASN A N 1
ATOM 661 C CA . ASN A 1 83 ? 2.226 10.634 -16.690 1.00 94.00 83 ASN A CA 1
ATOM 662 C C . ASN A 1 83 ? 3.324 11.348 -15.884 1.00 94.00 83 ASN A C 1
ATOM 664 O O . ASN A 1 83 ? 4.052 12.182 -16.418 1.00 94.00 83 ASN A O 1
ATOM 668 N N . GLY A 1 84 ? 3.462 11.010 -14.605 1.00 96.31 84 GLY A N 1
ATOM 669 C CA . GLY A 1 84 ? 4.446 11.576 -13.700 1.00 96.31 84 GLY A CA 1
ATOM 670 C C . GLY A 1 84 ? 3.882 11.639 -12.291 1.00 96.31 84 GLY A C 1
ATOM 671 O O . GLY A 1 84 ? 2.863 12.279 -12.047 1.00 96.31 84 GLY A O 1
ATOM 672 N N . MET A 1 85 ? 4.561 10.987 -11.353 1.00 97.19 85 MET A N 1
ATOM 673 C CA . MET A 1 85 ? 4.204 11.056 -9.944 1.00 97.19 85 MET A CA 1
ATOM 674 C C . MET A 1 85 ? 4.644 12.403 -9.367 1.00 97.19 85 MET A C 1
ATOM 676 O O . MET A 1 85 ? 5.837 12.716 -9.364 1.00 97.19 85 MET A O 1
ATOM 680 N N . THR A 1 86 ? 3.690 13.173 -8.846 1.00 96.12 86 THR A N 1
ATOM 681 C CA . THR A 1 86 ? 3.963 14.352 -8.013 1.00 96.12 86 THR A CA 1
ATOM 682 C C . THR A 1 86 ? 3.733 14.029 -6.540 1.00 96.12 86 THR A C 1
ATOM 684 O O . THR A 1 86 ? 3.185 12.978 -6.192 1.00 96.12 86 THR A O 1
ATOM 687 N N . ARG A 1 87 ? 4.152 14.936 -5.654 1.00 93.75 87 ARG A N 1
ATOM 688 C CA . ARG A 1 87 ? 3.913 14.790 -4.217 1.00 93.75 87 ARG A CA 1
ATOM 689 C C . ARG A 1 87 ? 2.417 14.804 -3.900 1.00 93.75 87 ARG A C 1
ATOM 691 O O . ARG A 1 87 ? 1.959 13.978 -3.123 1.00 93.75 87 ARG A O 1
ATOM 698 N N . GLU A 1 88 ? 1.673 15.693 -4.543 1.00 95.12 88 GLU A N 1
ATOM 699 C CA . GLU A 1 88 ? 0.231 15.867 -4.365 1.00 95.12 88 GLU A CA 1
ATOM 700 C C . GLU A 1 88 ? -0.514 14.604 -4.803 1.00 95.12 88 GLU A C 1
ATOM 702 O O . GLU A 1 88 ? -1.373 14.112 -4.080 1.00 95.12 88 GLU A O 1
ATOM 707 N N . LEU A 1 89 ? -0.125 14.010 -5.938 1.00 96.50 89 LEU A N 1
ATOM 708 C CA . LEU A 1 89 ? -0.686 12.736 -6.395 1.00 96.50 89 LEU A CA 1
ATOM 709 C C . LEU A 1 89 ? -0.361 11.589 -5.434 1.00 96.50 89 LEU A C 1
ATOM 711 O O . LEU A 1 89 ? -1.232 10.772 -5.142 1.00 96.50 89 LEU A O 1
ATOM 715 N N . ALA A 1 90 ? 0.866 11.525 -4.911 1.00 96.19 90 ALA A N 1
ATOM 716 C CA . ALA A 1 90 ? 1.240 10.513 -3.928 1.00 96.19 90 ALA A CA 1
ATOM 717 C C . ALA A 1 90 ? 0.437 10.657 -2.622 1.00 96.19 90 ALA A C 1
ATOM 719 O O . ALA A 1 90 ? -0.035 9.654 -2.077 1.00 96.19 90 ALA A O 1
ATOM 720 N N . GLU A 1 91 ? 0.258 11.884 -2.129 1.00 95.19 91 GLU A N 1
ATOM 721 C CA . GLU A 1 91 ? -0.559 12.192 -0.950 1.00 95.19 91 GLU A CA 1
ATOM 722 C C . GLU A 1 91 ? -2.033 11.834 -1.190 1.00 95.19 91 GLU A C 1
ATOM 724 O O . GLU A 1 91 ? -2.641 11.158 -0.357 1.00 95.19 91 GLU A O 1
ATOM 729 N N . GLU A 1 92 ? -2.576 12.173 -2.357 1.00 97.25 92 GLU A N 1
ATOM 730 C CA . GLU A 1 92 ? -3.972 11.916 -2.707 1.00 97.25 92 GLU A CA 1
ATOM 731 C C . GLU A 1 92 ?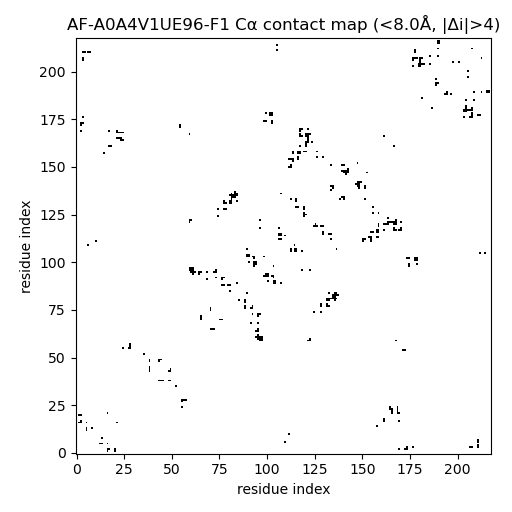 -4.269 10.420 -2.891 1.00 97.25 92 GLU A C 1
ATOM 733 O O . GLU A 1 92 ? -5.217 9.886 -2.311 1.00 97.25 92 GLU A O 1
ATOM 738 N N . ILE A 1 93 ? -3.404 9.688 -3.602 1.00 98.00 93 ILE A N 1
ATOM 739 C CA . ILE A 1 93 ? -3.491 8.222 -3.724 1.00 98.00 93 ILE A CA 1
ATOM 740 C C . ILE A 1 93 ? -3.459 7.570 -2.339 1.00 98.00 93 ILE A C 1
ATOM 742 O O . ILE A 1 93 ? -4.199 6.618 -2.075 1.00 98.00 93 ILE A O 1
ATOM 746 N N . SER A 1 94 ? -2.629 8.088 -1.433 1.00 96.75 94 SER A N 1
ATOM 747 C CA . SER A 1 94 ? -2.539 7.596 -0.057 1.00 96.75 94 SER A CA 1
ATOM 748 C C . SER A 1 94 ? -3.825 7.867 0.717 1.00 96.75 94 SER A C 1
ATOM 750 O O . SER A 1 94 ? -4.350 6.957 1.363 1.00 96.75 94 SER A O 1
ATOM 752 N N . TYR A 1 95 ? -4.371 9.077 0.599 1.00 95.69 95 TYR A N 1
ATOM 753 C CA . TYR A 1 95 ? -5.608 9.482 1.255 1.00 95.69 95 TYR A CA 1
ATOM 754 C C . TYR A 1 95 ? -6.805 8.626 0.816 1.00 95.69 95 TYR A C 1
ATOM 756 O O . TYR A 1 95 ? -7.497 8.047 1.664 1.00 95.69 95 TYR A O 1
ATOM 764 N N . LEU A 1 96 ? -6.980 8.445 -0.497 1.00 97.00 96 LEU A N 1
ATOM 765 C CA . LEU A 1 96 ? -8.007 7.587 -1.099 1.00 97.00 96 LEU A CA 1
ATOM 766 C C . LEU A 1 96 ? -7.831 6.102 -0.728 1.00 97.00 96 LEU A C 1
ATOM 768 O O . LEU A 1 96 ? -8.811 5.367 -0.574 1.00 97.00 96 LEU A O 1
ATOM 772 N N . SER A 1 97 ? -6.590 5.658 -0.515 1.00 96.44 97 SER A N 1
ATOM 773 C CA . SER A 1 97 ? -6.253 4.288 -0.093 1.00 96.44 97 SER A CA 1
ATOM 774 C C . SER A 1 97 ? -6.375 4.042 1.418 1.00 96.44 97 SER A C 1
ATOM 776 O O . SER A 1 97 ? -6.074 2.938 1.881 1.00 96.44 97 SER A O 1
ATOM 778 N N . GLY A 1 98 ? -6.783 5.051 2.198 1.00 93.56 98 GLY A N 1
ATOM 779 C CA . GLY A 1 98 ? -6.902 4.947 3.657 1.00 93.56 98 GLY A CA 1
ATOM 780 C C . GLY A 1 98 ? -5.556 4.906 4.387 1.00 93.56 98 GLY A C 1
ATOM 781 O O . GLY A 1 98 ? -5.452 4.337 5.477 1.00 93.56 98 GLY A O 1
ATOM 782 N N . LEU A 1 99 ? -4.512 5.482 3.791 1.00 94.00 99 LEU A N 1
ATOM 783 C CA . LEU A 1 99 ? -3.160 5.513 4.338 1.00 94.00 99 LEU A CA 1
ATOM 784 C C . LEU A 1 99 ? -2.823 6.878 4.918 1.00 94.00 99 LEU A C 1
ATOM 786 O O . LEU A 1 99 ? -3.234 7.920 4.410 1.00 94.00 99 LEU A O 1
ATOM 790 N N . LYS A 1 100 ? -2.012 6.873 5.974 1.00 91.12 100 LYS A N 1
ATOM 791 C CA . LYS A 1 100 ? -1.389 8.096 6.468 1.00 91.12 100 LYS A CA 1
ATOM 792 C C . LYS A 1 100 ? -0.259 8.516 5.520 1.00 91.12 100 LYS A C 1
ATOM 794 O O . LYS A 1 100 ? 0.399 7.635 4.955 1.00 91.12 100 LYS A O 1
ATOM 799 N N . PRO A 1 101 ? 0.029 9.826 5.399 1.00 88.44 101 PRO A N 1
ATOM 800 C CA . PRO A 1 101 ? 0.993 10.343 4.425 1.00 88.44 101 PRO A CA 1
ATOM 801 C C . PRO A 1 101 ? 2.362 9.654 4.462 1.00 88.44 101 PRO A C 1
ATOM 803 O O . PRO A 1 101 ? 2.888 9.285 3.421 1.00 88.44 101 PRO A O 1
ATOM 806 N N . MET A 1 102 ? 2.903 9.388 5.657 1.00 87.62 102 MET A N 1
ATOM 807 C CA . MET A 1 102 ? 4.201 8.712 5.812 1.00 87.62 102 MET A CA 1
ATOM 808 C C . MET A 1 102 ? 4.229 7.305 5.209 1.00 87.62 102 MET A C 1
ATOM 810 O O . MET A 1 102 ? 5.193 6.931 4.549 1.00 87.62 102 MET A O 1
ATOM 814 N N . THR A 1 103 ? 3.173 6.516 5.413 1.00 93.06 103 THR A N 1
ATOM 815 C CA . THR A 1 103 ? 3.071 5.171 4.831 1.00 93.06 103 THR A CA 1
ATOM 816 C C . THR A 1 103 ? 2.954 5.248 3.316 1.00 93.06 103 THR A C 1
ATOM 818 O O . THR A 1 103 ? 3.598 4.477 2.612 1.00 93.06 103 THR A O 1
ATOM 821 N N . GLY A 1 104 ? 2.172 6.210 2.829 1.00 95.38 104 GLY A N 1
ATOM 82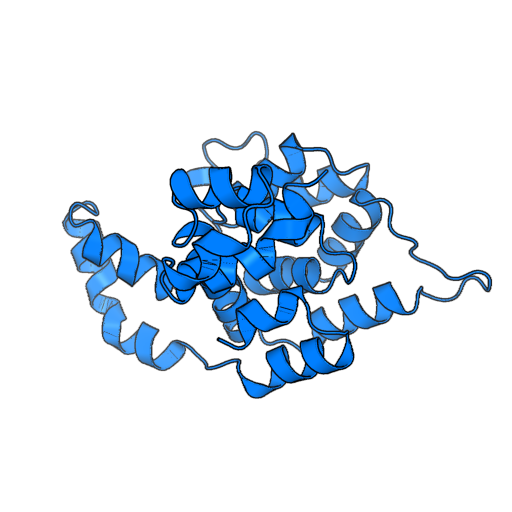2 C CA . GLY A 1 104 ? 2.065 6.541 1.417 1.00 95.38 104 GLY A CA 1
ATOM 823 C C . GLY A 1 104 ? 3.409 6.844 0.767 1.00 95.38 104 GLY A C 1
ATOM 824 O O . GLY A 1 104 ? 3.828 6.155 -0.161 1.00 95.38 104 GLY A O 1
ATOM 825 N N . ALA A 1 105 ? 4.121 7.827 1.319 1.00 92.12 105 ALA A N 1
ATOM 826 C CA . ALA A 1 105 ? 5.453 8.210 0.874 1.00 92.12 105 ALA A CA 1
ATOM 827 C C . ALA A 1 105 ? 6.400 7.004 0.869 1.00 92.12 105 ALA A C 1
ATOM 829 O O . ALA A 1 105 ? 7.031 6.738 -0.151 1.00 92.12 105 ALA A O 1
ATOM 830 N N . LYS A 1 106 ? 6.416 6.215 1.953 1.00 93.88 106 LYS A N 1
ATOM 831 C CA . LYS A 1 106 ? 7.272 5.029 2.070 1.00 93.88 106 LYS A CA 1
ATOM 832 C C . LYS A 1 106 ? 7.016 3.987 0.978 1.00 93.88 106 LYS A C 1
ATOM 834 O O . LYS A 1 106 ? 7.955 3.395 0.454 1.00 93.88 106 LYS A O 1
ATOM 839 N N . ILE A 1 107 ? 5.750 3.762 0.624 1.00 97.19 107 ILE A N 1
ATOM 840 C CA . ILE A 1 107 ? 5.364 2.855 -0.464 1.00 97.19 107 ILE A CA 1
ATOM 841 C C . ILE A 1 107 ? 5.879 3.372 -1.813 1.00 97.19 107 ILE A C 1
ATOM 843 O O . ILE A 1 107 ? 6.426 2.595 -2.596 1.00 97.19 107 ILE A O 1
ATOM 847 N N . MET A 1 108 ? 5.722 4.670 -2.082 1.00 96.19 108 MET A N 1
ATOM 848 C CA . MET A 1 108 ? 6.095 5.271 -3.368 1.00 96.19 108 MET A CA 1
ATOM 849 C C . MET A 1 108 ? 7.616 5.352 -3.563 1.00 96.19 108 MET A C 1
ATOM 851 O O . MET A 1 108 ? 8.106 5.199 -4.687 1.00 96.19 108 MET A O 1
ATOM 855 N N . THR A 1 109 ? 8.371 5.557 -2.481 1.00 94.31 109 THR A N 1
ATOM 856 C CA . THR A 1 109 ? 9.834 5.705 -2.517 1.00 94.31 109 THR A CA 1
ATOM 857 C C . THR A 1 109 ? 10.598 4.387 -2.427 1.00 94.31 109 THR A C 1
ATOM 859 O O . THR A 1 109 ? 11.807 4.378 -2.661 1.00 94.31 109 THR A O 1
ATOM 862 N N . ASP A 1 110 ? 9.931 3.265 -2.137 1.00 95.88 110 ASP A N 1
ATOM 863 C CA . ASP A 1 110 ? 10.603 1.972 -2.014 1.00 95.88 110 ASP A CA 1
ATOM 864 C C . ASP A 1 110 ? 11.240 1.525 -3.342 1.00 95.88 110 ASP A C 1
ATOM 866 O O . ASP A 1 110 ? 10.523 1.326 -4.329 1.00 95.88 110 ASP A O 1
ATOM 870 N N . PRO A 1 111 ? 12.564 1.300 -3.394 1.00 92.25 111 PRO A N 1
ATOM 871 C CA . PRO A 1 111 ? 13.260 0.997 -4.642 1.00 92.25 111 PRO A CA 1
ATOM 872 C C . PRO A 1 111 ? 12.875 -0.368 -5.232 1.00 92.25 111 PRO A C 1
ATOM 874 O O . PRO A 1 111 ? 12.951 -0.546 -6.446 1.00 92.25 111 PRO A O 1
ATOM 877 N N . GLY A 1 112 ? 12.433 -1.320 -4.402 1.00 94.25 112 GLY A N 1
ATOM 878 C CA . GLY A 1 112 ? 12.016 -2.650 -4.850 1.00 94.25 112 GLY A CA 1
ATOM 879 C C . GLY A 1 112 ? 10.679 -2.633 -5.590 1.00 94.25 112 GLY A C 1
ATOM 880 O O . GLY A 1 112 ? 10.519 -3.333 -6.587 1.00 94.25 112 GLY A O 1
ATOM 881 N N . GLY A 1 113 ? 9.751 -1.771 -5.165 1.00 96.75 113 GLY A N 1
ATOM 882 C CA . GLY A 1 113 ? 8.463 -1.545 -5.827 1.00 96.75 113 GLY A CA 1
ATOM 883 C C . GLY A 1 113 ? 7.392 -2.589 -5.521 1.00 96.75 113 GLY A C 1
ATOM 884 O O . GLY A 1 113 ? 6.239 -2.409 -5.898 1.00 96.75 113 GLY A O 1
ATOM 885 N N . GLU A 1 114 ? 7.695 -3.651 -4.780 1.00 97.88 114 GLU A N 1
ATOM 886 C CA . GLU A 1 114 ? 6.662 -4.583 -4.323 1.00 97.88 114 GLU A CA 1
ATOM 887 C C . GLU A 1 114 ? 5.565 -3.896 -3.468 1.00 97.88 114 GLU A C 1
ATOM 889 O O . GLU A 1 114 ? 4.399 -4.285 -3.580 1.00 97.88 114 GLU A O 1
ATOM 894 N N . PRO A 1 115 ? 5.846 -2.826 -2.688 1.00 98.31 115 PRO A N 1
ATOM 895 C CA . PRO A 1 115 ? 4.807 -2.085 -1.974 1.00 98.31 115 PRO A CA 1
ATOM 896 C C . PRO A 1 115 ? 3.710 -1.483 -2.859 1.00 98.31 115 PRO A C 1
ATOM 898 O O . PRO A 1 115 ? 2.553 -1.480 -2.439 1.00 98.31 115 PRO A O 1
ATOM 901 N N . ILE A 1 116 ? 4.014 -1.026 -4.083 1.00 98.50 116 ILE A N 1
ATOM 902 C CA . ILE A 1 116 ? 2.968 -0.508 -4.986 1.00 98.50 116 ILE A CA 1
ATOM 903 C C . ILE A 1 116 ? 2.068 -1.636 -5.511 1.00 98.50 116 ILE A C 1
ATOM 905 O O . ILE A 1 116 ? 0.870 -1.434 -5.696 1.00 98.50 116 ILE A O 1
ATOM 909 N N . ALA A 1 117 ? 2.597 -2.855 -5.667 1.00 98.50 117 ALA A N 1
ATOM 910 C CA . ALA A 1 117 ? 1.782 -4.030 -5.970 1.00 98.50 117 ALA A CA 1
ATOM 911 C C . ALA A 1 117 ? 0.843 -4.379 -4.805 1.00 98.50 117 ALA A C 1
ATOM 913 O O . ALA A 1 117 ? -0.338 -4.651 -5.025 1.00 98.50 117 ALA A O 1
ATOM 914 N N . ILE A 1 118 ? 1.337 -4.320 -3.565 1.00 98.00 118 ILE A N 1
ATOM 915 C CA . ILE A 1 118 ? 0.531 -4.567 -2.359 1.00 98.00 118 ILE A CA 1
ATOM 916 C C . ILE A 1 118 ? -0.558 -3.505 -2.202 1.00 98.00 118 ILE A C 1
ATOM 918 O O . ILE A 1 118 ? -1.707 -3.859 -1.942 1.00 98.00 118 ILE A O 1
ATOM 922 N N . LEU A 1 119 ? -0.228 -2.229 -2.423 1.00 98.56 119 LEU A N 1
ATOM 923 C CA . LEU A 1 119 ? -1.190 -1.126 -2.439 1.00 98.56 119 LEU A CA 1
ATOM 924 C C . LEU A 1 119 ? -2.327 -1.398 -3.427 1.00 98.56 119 LEU A C 1
ATOM 926 O O . LEU A 1 119 ? -3.498 -1.380 -3.040 1.00 98.56 119 LEU A O 1
ATOM 930 N N . CYS A 1 120 ? -1.985 -1.698 -4.684 1.00 98.50 120 CYS A N 1
ATOM 931 C CA . CYS A 1 120 ? -2.973 -1.990 -5.716 1.00 98.50 120 CYS A CA 1
ATOM 932 C C . CYS A 1 120 ? -3.835 -3.199 -5.341 1.00 98.50 120 CYS A C 1
ATOM 934 O O . CYS A 1 120 ? -5.061 -3.135 -5.415 1.00 98.50 120 CYS A O 1
ATOM 936 N N . LYS A 1 121 ? -3.217 -4.286 -4.865 1.00 97.88 121 LYS A N 1
ATOM 937 C CA . LYS A 1 121 ? -3.940 -5.511 -4.511 1.00 97.88 121 LYS A CA 1
ATOM 938 C C . LYS A 1 121 ? -4.891 -5.302 -3.330 1.00 97.88 121 LYS A C 1
ATOM 940 O O . LYS A 1 121 ? -6.037 -5.738 -3.389 1.00 97.88 121 LYS A O 1
ATOM 945 N N . ALA A 1 122 ? -4.444 -4.608 -2.284 1.00 96.56 122 ALA A N 1
ATOM 946 C CA . ALA A 1 122 ? -5.231 -4.348 -1.079 1.00 96.56 122 ALA A CA 1
ATOM 947 C C . ALA A 1 122 ? -6.442 -3.439 -1.342 1.00 96.56 122 ALA A C 1
ATOM 949 O O . ALA A 1 122 ? -7.492 -3.591 -0.713 1.00 96.56 122 ALA A O 1
ATOM 950 N N . THR A 1 123 ? -6.294 -2.496 -2.274 1.00 97.00 123 THR A N 1
ATOM 951 C CA . THR A 1 123 ? -7.335 -1.531 -2.659 1.00 97.00 123 THR A CA 1
ATOM 952 C C . THR A 1 123 ? -8.218 -2.019 -3.808 1.00 97.00 123 THR A C 1
ATOM 954 O O . THR A 1 123 ? -9.173 -1.331 -4.167 1.00 97.00 123 THR A O 1
ATOM 957 N N . GLY A 1 124 ? -7.943 -3.195 -4.378 1.00 96.75 124 GLY A N 1
ATOM 958 C CA . GLY A 1 124 ? -8.704 -3.754 -5.497 1.00 96.75 124 GLY A CA 1
ATOM 959 C C . GLY A 1 124 ? -8.442 -3.070 -6.842 1.00 96.75 124 GLY A C 1
ATOM 960 O O . GLY A 1 124 ? -9.266 -3.182 -7.742 1.00 96.75 124 GLY A O 1
ATOM 961 N N . LEU A 1 125 ? -7.331 -2.343 -6.983 1.00 98.06 125 LEU A N 1
ATOM 962 C CA . LEU A 1 125 ? -6.894 -1.804 -8.270 1.00 98.06 125 LEU A CA 1
ATOM 963 C C . LEU A 1 125 ? -6.416 -2.935 -9.203 1.00 98.06 125 LEU A C 1
ATOM 965 O O . LEU A 1 125 ? -5.840 -3.926 -8.734 1.00 98.06 125 LEU A O 1
ATOM 969 N N . PRO A 1 126 ? -6.602 -2.798 -10.527 1.00 97.88 126 PRO A N 1
ATOM 970 C CA . PRO A 1 126 ? -6.203 -3.822 -11.486 1.00 97.88 126 PRO A CA 1
ATOM 971 C C . PRO A 1 126 ? -4.679 -3.901 -11.644 1.00 97.88 126 PRO A C 1
ATOM 973 O O . PRO A 1 126 ? -3.949 -2.956 -11.356 1.00 97.88 126 PRO A O 1
ATOM 976 N N . ARG A 1 127 ? -4.185 -5.002 -12.222 1.00 97.88 127 ARG A N 1
ATOM 977 C CA . ARG A 1 127 ? -2.756 -5.191 -12.547 1.00 97.88 127 ARG A CA 1
ATOM 978 C C . ARG A 1 127 ? -2.158 -4.023 -13.344 1.00 97.88 127 ARG A C 1
ATOM 980 O O . ARG A 1 127 ? -1.010 -3.649 -13.119 1.00 97.88 127 ARG A O 1
ATOM 987 N N . GLY A 1 128 ? -2.936 -3.422 -14.249 1.00 98.12 128 GLY A N 1
ATOM 988 C CA . GLY A 1 128 ? -2.522 -2.249 -15.027 1.00 98.12 128 GLY A CA 1
ATOM 989 C C . GLY A 1 128 ? -2.165 -1.031 -14.166 1.00 98.12 128 GLY A C 1
ATOM 990 O O . GLY A 1 128 ? -1.245 -0.296 -14.514 1.00 98.12 128 GLY A O 1
ATOM 991 N N . ALA A 1 129 ? -2.796 -0.874 -12.999 1.00 98.56 129 ALA A N 1
ATOM 992 C CA . ALA A 1 129 ? -2.497 0.200 -12.054 1.00 98.56 129 ALA A CA 1
ATOM 993 C C . ALA A 1 129 ? -1.075 0.093 -11.481 1.00 98.56 129 ALA A C 1
ATOM 995 O O . ALA A 1 129 ? -0.421 1.105 -11.251 1.00 98.56 129 ALA A O 1
ATOM 996 N N . VAL A 1 130 ? -0.549 -1.129 -11.316 1.00 98.62 130 VAL A N 1
ATOM 997 C CA . VAL A 1 130 ? 0.846 -1.341 -10.892 1.00 98.62 130 VAL A CA 1
ATOM 998 C C . VAL A 1 130 ? 1.810 -0.756 -11.925 1.00 98.62 130 VAL A C 1
ATOM 1000 O O . VAL A 1 130 ? 2.743 -0.046 -11.562 1.00 98.62 130 VAL A O 1
ATOM 1003 N N . ARG A 1 131 ? 1.554 -0.994 -13.218 1.00 98.19 131 ARG A N 1
ATOM 1004 C CA . ARG A 1 131 ? 2.354 -0.416 -14.310 1.00 98.19 131 ARG A CA 1
ATOM 1005 C C . ARG A 1 131 ? 2.188 1.098 -14.407 1.00 98.19 131 ARG A C 1
ATOM 1007 O O . ARG A 1 131 ? 3.171 1.788 -14.650 1.00 98.19 131 ARG A O 1
ATOM 1014 N N . ALA A 1 132 ? 0.976 1.611 -14.192 1.00 98.31 132 ALA A N 1
ATOM 1015 C CA . ALA A 1 132 ? 0.716 3.047 -14.170 1.00 98.31 132 ALA A CA 1
ATOM 1016 C C . ALA A 1 132 ? 1.565 3.747 -13.096 1.00 98.31 132 ALA A C 1
ATOM 1018 O O . ALA A 1 132 ? 2.316 4.666 -13.414 1.00 98.31 132 ALA A O 1
ATOM 1019 N N . LEU A 1 133 ? 1.540 3.245 -11.856 1.00 98.56 133 LEU A N 1
ATOM 1020 C CA . LEU A 1 133 ? 2.375 3.765 -10.768 1.00 98.56 133 LEU A CA 1
ATOM 1021 C C . LEU A 1 133 ? 3.870 3.601 -11.057 1.00 98.56 133 LEU A C 1
ATOM 1023 O O . LEU A 1 133 ? 4.639 4.537 -10.857 1.00 98.56 133 LEU A O 1
ATOM 1027 N N . TRP A 1 134 ? 4.290 2.436 -11.560 1.00 98.44 134 TRP A N 1
ATOM 1028 C CA . TRP A 1 134 ? 5.684 2.172 -11.927 1.00 98.44 134 TRP A CA 1
ATOM 1029 C C . TRP A 1 134 ? 6.222 3.198 -12.932 1.00 98.44 134 TRP A C 1
ATOM 1031 O O . TRP A 1 134 ? 7.296 3.769 -12.725 1.00 98.44 134 TRP A O 1
ATOM 1041 N N . ARG A 1 135 ? 5.442 3.479 -13.982 1.00 97.94 135 ARG A N 1
ATOM 1042 C CA . ARG A 1 135 ? 5.765 4.478 -15.006 1.00 97.94 135 ARG A CA 1
ATOM 1043 C C . ARG A 1 135 ? 5.758 5.895 -14.442 1.00 97.94 135 ARG A C 1
ATOM 1045 O O . ARG A 1 135 ? 6.700 6.643 -14.687 1.00 97.94 135 ARG A O 1
ATOM 1052 N N . GLY A 1 136 ? 4.756 6.234 -13.632 1.00 97.94 136 GLY A N 1
ATOM 1053 C CA . GLY A 1 136 ? 4.672 7.523 -12.945 1.00 97.94 136 GLY A CA 1
ATOM 1054 C C . GLY A 1 136 ? 5.890 7.813 -12.069 1.00 97.94 136 GLY A C 1
ATOM 1055 O O . GLY A 1 136 ? 6.403 8.930 -12.048 1.00 97.94 136 GLY A O 1
ATOM 1056 N N . LEU A 1 137 ? 6.413 6.777 -11.410 1.00 97.88 137 LEU A N 1
ATOM 1057 C CA . LEU A 1 137 ? 7.634 6.817 -10.601 1.00 97.88 137 LEU A CA 1
ATOM 1058 C C . LEU A 1 137 ? 8.927 6.781 -11.438 1.00 97.88 137 LEU A C 1
ATOM 1060 O O . LEU A 1 137 ? 10.012 6.676 -10.869 1.00 97.88 137 LEU A O 1
ATOM 1064 N N . ARG A 1 138 ? 8.824 6.866 -12.772 1.00 97.06 138 ARG A N 1
ATOM 1065 C CA . ARG A 1 138 ? 9.941 6.890 -13.733 1.00 97.06 138 ARG A CA 1
ATOM 1066 C C . ARG A 1 138 ? 10.880 5.690 -13.615 1.00 97.06 138 ARG A C 1
ATOM 1068 O O . ARG A 1 138 ? 12.092 5.815 -13.779 1.00 97.06 138 ARG A O 1
ATOM 1075 N N . ARG A 1 139 ? 10.325 4.517 -13.318 1.00 96.88 139 ARG A N 1
ATOM 1076 C CA . ARG A 1 139 ? 11.093 3.273 -13.217 1.00 96.88 139 ARG A CA 1
ATOM 1077 C C . ARG A 1 139 ? 11.173 2.586 -14.590 1.00 96.88 139 ARG A C 1
ATOM 1079 O O . ARG A 1 139 ? 10.202 2.643 -15.345 1.00 96.88 139 ARG A O 1
ATOM 1086 N N . PRO A 1 140 ? 12.297 1.930 -14.934 1.00 96.56 140 PRO A N 1
ATOM 1087 C CA . PRO A 1 140 ? 12.463 1.287 -16.237 1.00 96.56 140 PRO A CA 1
ATOM 1088 C C . PRO A 1 140 ? 11.469 0.133 -16.407 1.00 96.56 140 PRO A C 1
ATOM 1090 O O . PRO A 1 140 ? 11.347 -0.718 -15.527 1.00 96.56 140 PRO A O 1
ATOM 1093 N N . GLU A 1 141 ? 10.735 0.104 -17.520 1.00 97.25 141 GLU A N 1
ATOM 1094 C CA . GLU A 1 141 ? 9.844 -1.020 -17.855 1.00 97.25 141 GLU A CA 1
ATOM 1095 C C . GLU A 1 141 ? 10.574 -2.143 -18.594 1.00 97.25 141 GLU A C 1
ATOM 1097 O O . GLU A 1 141 ? 10.128 -3.291 -18.540 1.00 97.25 141 GLU A O 1
ATOM 1102 N N . THR A 1 142 ? 11.695 -1.823 -19.242 1.00 97.69 142 THR A N 1
ATOM 1103 C CA . THR A 1 142 ? 12.501 -2.764 -20.018 1.00 97.69 142 THR A CA 1
ATOM 1104 C C . THR A 1 142 ? 13.973 -2.730 -19.624 1.00 97.69 142 THR A C 1
ATOM 1106 O O . THR A 1 142 ? 14.466 -1.722 -19.113 1.00 97.69 142 THR A O 1
ATOM 1109 N N . ASP A 1 143 ? 14.672 -3.835 -19.864 1.00 95.25 143 ASP A N 1
ATOM 1110 C CA . ASP A 1 143 ? 16.131 -3.907 -19.806 1.00 95.25 143 ASP A CA 1
ATOM 1111 C C . ASP A 1 143 ? 16.784 -3.393 -21.109 1.00 95.25 143 ASP A C 1
ATOM 1113 O O . ASP A 1 143 ? 16.109 -2.908 -22.022 1.00 95.25 143 ASP A O 1
ATOM 1117 N N . SER A 1 144 ? 18.116 -3.482 -21.197 1.00 93.81 144 SER A N 1
ATOM 1118 C CA . SER A 1 144 ? 18.884 -3.061 -22.378 1.00 93.81 144 SER A CA 1
ATOM 1119 C C . SER A 1 144 ? 18.624 -3.905 -23.630 1.00 93.81 144 SER A C 1
ATOM 1121 O O . SER A 1 144 ? 18.931 -3.453 -24.730 1.00 93.81 144 SER A O 1
ATOM 1123 N N . ALA A 1 145 ? 18.064 -5.107 -23.481 1.00 94.44 145 ALA A N 1
ATOM 1124 C CA . ALA A 1 145 ? 17.694 -5.996 -24.578 1.00 94.44 145 ALA A CA 1
ATOM 1125 C C . ALA A 1 145 ? 16.224 -5.822 -25.008 1.00 94.44 145 ALA A C 1
ATOM 1127 O O . ALA A 1 145 ? 15.771 -6.499 -25.929 1.00 94.44 145 ALA A O 1
ATOM 1128 N N . GLY A 1 146 ? 15.478 -4.915 -24.365 1.00 95.19 146 GLY A N 1
ATOM 1129 C CA . GLY A 1 146 ? 14.063 -4.673 -24.641 1.00 95.19 146 GLY A CA 1
ATOM 1130 C C . GLY A 1 146 ? 13.112 -5.679 -23.983 1.00 95.19 146 GLY A C 1
ATOM 1131 O O . GLY A 1 146 ? 11.904 -5.596 -24.205 1.00 95.19 146 GLY A O 1
ATOM 1132 N N . ASN A 1 147 ? 13.616 -6.599 -23.154 1.00 96.88 147 ASN A N 1
ATOM 1133 C CA . ASN A 1 147 ? 12.770 -7.491 -22.361 1.00 96.88 147 ASN A CA 1
ATOM 1134 C C . ASN A 1 147 ? 12.184 -6.733 -21.173 1.00 96.88 147 ASN A C 1
ATOM 1136 O O . ASN A 1 147 ? 12.694 -5.681 -20.794 1.00 96.88 147 ASN A O 1
ATOM 1140 N N . ILE A 1 148 ? 11.134 -7.272 -20.545 1.00 97.06 148 ILE A N 1
ATOM 1141 C CA . ILE A 1 148 ? 10.606 -6.695 -19.304 1.00 97.06 148 ILE A CA 1
ATOM 1142 C C . ILE A 1 148 ? 11.719 -6.585 -18.254 1.00 97.06 148 ILE A C 1
ATOM 1144 O O . ILE A 1 148 ? 12.476 -7.528 -18.036 1.00 97.06 148 ILE A O 1
ATOM 1148 N N . ALA A 1 149 ? 11.821 -5.431 -17.595 1.00 97.19 149 ALA A N 1
ATOM 1149 C CA . ALA A 1 149 ? 12.808 -5.241 -16.543 1.00 97.19 149 ALA A CA 1
ATOM 1150 C C . ALA A 1 149 ? 12.585 -6.296 -15.434 1.00 97.19 149 ALA A C 1
ATOM 1152 O O . ALA A 1 149 ? 11.461 -6.392 -14.925 1.00 97.19 149 ALA A O 1
ATOM 1153 N N . PRO A 1 150 ? 13.621 -7.037 -14.989 1.00 95.94 150 PRO A N 1
ATOM 1154 C CA . PRO A 1 150 ? 13.464 -8.094 -13.980 1.00 95.94 150 PRO A CA 1
ATOM 1155 C C . PRO A 1 150 ? 12.824 -7.612 -12.669 1.00 95.94 150 PRO A C 1
ATOM 1157 O O . PRO A 1 150 ? 12.125 -8.350 -11.974 1.00 95.94 150 PRO A O 1
ATOM 1160 N N . THR A 1 151 ? 13.037 -6.342 -12.317 1.00 96.38 151 THR A N 1
ATOM 1161 C CA . THR A 1 151 ? 12.399 -5.708 -11.160 1.00 96.38 151 THR A CA 1
ATOM 1162 C C . THR A 1 151 ? 10.897 -5.526 -11.364 1.00 96.38 151 THR A C 1
ATOM 1164 O O . THR A 1 151 ? 10.127 -5.885 -10.476 1.00 96.38 151 THR A O 1
ATOM 1167 N N . LEU A 1 152 ? 10.460 -5.045 -12.532 1.00 98.06 152 LEU A N 1
ATOM 1168 C CA . LEU A 1 152 ? 9.040 -4.923 -12.860 1.00 98.06 152 LEU A CA 1
ATOM 1169 C C . LEU A 1 152 ? 8.365 -6.300 -12.908 1.00 98.06 152 LEU A C 1
ATOM 1171 O O . LEU A 1 152 ? 7.277 -6.465 -12.358 1.00 98.06 152 LEU A O 1
ATOM 1175 N N . GLU A 1 153 ? 9.009 -7.300 -13.510 1.00 97.88 153 GLU A N 1
ATOM 1176 C CA . GLU A 1 153 ? 8.501 -8.676 -13.544 1.00 97.88 153 GLU A CA 1
ATOM 1177 C C . GLU A 1 153 ? 8.275 -9.239 -12.134 1.00 97.88 153 GLU A C 1
ATOM 1179 O O . GLU A 1 153 ? 7.210 -9.794 -11.838 1.00 97.88 153 GLU A O 1
ATOM 1184 N N . ARG A 1 154 ? 9.229 -9.021 -11.223 1.00 96.69 154 ARG A N 1
ATOM 1185 C CA . ARG A 1 154 ? 9.095 -9.420 -9.818 1.00 96.69 154 ARG A CA 1
ATOM 1186 C C . ARG A 1 154 ? 7.932 -8.714 -9.120 1.00 96.69 154 ARG A C 1
ATOM 1188 O O . ARG A 1 154 ? 7.162 -9.364 -8.414 1.00 96.69 154 ARG A O 1
ATOM 1195 N N . VAL A 1 155 ? 7.767 -7.407 -9.325 1.00 98.31 155 VAL A N 1
ATOM 1196 C CA . VAL A 1 155 ? 6.665 -6.624 -8.732 1.00 98.31 155 VAL A CA 1
ATOM 1197 C C . VAL A 1 155 ? 5.307 -7.106 -9.241 1.00 98.31 155 VAL A C 1
ATOM 1199 O O . VAL A 1 155 ? 4.368 -7.292 -8.465 1.00 98.31 155 VAL A O 1
ATOM 1202 N N . LEU A 1 156 ? 5.207 -7.374 -10.539 1.00 98.50 156 LEU A N 1
ATOM 1203 C CA . LEU A 1 156 ? 4.010 -7.933 -11.152 1.00 98.50 156 LEU A CA 1
ATOM 1204 C C . LEU A 1 156 ? 3.710 -9.353 -10.644 1.00 98.50 156 LEU A C 1
ATOM 1206 O O . LEU A 1 156 ? 2.554 -9.672 -10.370 1.00 98.50 156 LEU A O 1
ATOM 1210 N N . THR A 1 157 ? 4.733 -10.180 -10.438 1.00 97.69 157 THR A N 1
ATOM 1211 C CA . THR A 1 157 ? 4.591 -11.507 -9.815 1.00 97.69 157 THR A CA 1
ATOM 1212 C C . THR A 1 157 ? 4.116 -11.401 -8.360 1.00 97.69 157 THR A C 1
ATOM 1214 O O . THR A 1 157 ? 3.261 -12.174 -7.917 1.00 97.69 157 THR A O 1
ATOM 1217 N N . CYS A 1 158 ? 4.605 -10.408 -7.608 1.00 96.81 158 CYS A N 1
ATOM 1218 C CA . CYS A 1 158 ? 4.127 -10.115 -6.255 1.00 96.81 158 CYS A CA 1
ATOM 1219 C C . CYS A 1 158 ? 2.627 -9.777 -6.250 1.00 96.81 158 CYS A C 1
ATOM 1221 O O . CYS A 1 158 ? 1.889 -10.278 -5.404 1.00 96.81 158 CYS A O 1
ATOM 1223 N N . PHE A 1 159 ? 2.155 -8.970 -7.206 1.00 98.19 159 PHE A N 1
ATOM 1224 C CA . PHE A 1 159 ? 0.729 -8.651 -7.341 1.00 98.19 159 PHE A CA 1
ATOM 1225 C C . PHE A 1 159 ? -0.130 -9.901 -7.597 1.00 98.19 159 PHE A C 1
ATOM 1227 O O . PHE A 1 159 ? -1.187 -10.069 -6.978 1.00 98.19 159 PHE A O 1
ATOM 1234 N N . ASP A 1 160 ? 0.314 -10.778 -8.502 1.00 97.44 160 ASP A N 1
ATOM 1235 C CA . ASP A 1 160 ? -0.453 -11.961 -8.916 1.00 97.44 160 ASP A CA 1
ATOM 1236 C C . ASP A 1 160 ? -0.543 -13.008 -7.804 1.00 97.44 160 ASP A C 1
ATOM 1238 O O . ASP A 1 160 ? -1.617 -13.547 -7.539 1.00 97.44 160 ASP A O 1
ATOM 1242 N N . SER A 1 161 ? 0.576 -13.260 -7.125 1.00 93.62 161 SER A N 1
ATOM 1243 C CA . SER A 1 161 ? 0.693 -14.314 -6.109 1.00 93.62 161 SER A CA 1
ATOM 1244 C C . SER A 1 161 ? 0.039 -13.978 -4.766 1.00 93.62 161 SER A C 1
ATOM 1246 O O . SER A 1 161 ? -0.293 -14.883 -3.998 1.00 93.62 161 SER A O 1
ATOM 1248 N N . LEU A 1 162 ? -0.146 -12.694 -4.450 1.00 92.00 162 LEU A N 1
ATOM 1249 C CA . LEU A 1 162 ? -0.690 -12.274 -3.163 1.00 92.00 162 LEU A CA 1
ATOM 1250 C C . LEU A 1 162 ? -2.224 -12.306 -3.173 1.00 92.00 162 LEU A C 1
ATOM 1252 O O . LEU A 1 162 ? -2.860 -11.766 -4.075 1.00 92.00 162 LEU A O 1
ATOM 1256 N N . ALA A 1 163 ? -2.841 -12.892 -2.146 1.00 92.25 163 ALA A N 1
ATOM 1257 C CA . ALA A 1 163 ? -4.289 -12.802 -1.941 1.00 92.25 163 ALA A CA 1
ATOM 1258 C C . ALA A 1 163 ? -4.699 -11.391 -1.476 1.00 92.25 163 ALA A C 1
ATOM 1260 O O . ALA A 1 163 ? -3.920 -10.699 -0.818 1.00 92.25 163 ALA A O 1
ATOM 1261 N N . VAL A 1 164 ? -5.933 -10.972 -1.775 1.00 91.94 164 VAL A N 1
ATOM 1262 C CA . VAL A 1 164 ? -6.433 -9.629 -1.414 1.00 91.94 164 VAL A CA 1
ATOM 1263 C C . VAL A 1 164 ? -6.420 -9.404 0.101 1.00 91.94 164 VAL A C 1
ATOM 1265 O O . VAL A 1 164 ? -5.857 -8.406 0.545 1.00 91.94 164 VAL A O 1
ATOM 1268 N N . ASP A 1 165 ? -6.953 -10.335 0.901 1.00 87.69 165 ASP A N 1
ATOM 1269 C CA . ASP A 1 165 ? -6.973 -10.184 2.368 1.00 87.69 165 ASP A CA 1
ATOM 1270 C C . ASP A 1 165 ? -5.555 -10.087 2.955 1.00 87.69 165 ASP A C 1
ATOM 1272 O O . ASP A 1 165 ? -5.260 -9.224 3.782 1.00 87.69 165 ASP A O 1
ATOM 1276 N N . ARG A 1 166 ? -4.619 -10.888 2.432 1.00 90.00 166 ARG A N 1
ATOM 1277 C CA . ARG A 1 166 ? -3.203 -10.809 2.818 1.00 90.00 166 ARG A CA 1
ATOM 1278 C C . ARG A 1 166 ? -2.608 -9.436 2.515 1.00 90.00 166 ARG A C 1
ATOM 1280 O O . ARG A 1 166 ? -1.946 -8.862 3.378 1.00 90.00 166 ARG A O 1
ATOM 1287 N N . ALA A 1 167 ? -2.867 -8.889 1.327 1.00 93.81 167 ALA A N 1
ATOM 1288 C CA . ALA A 1 167 ? -2.412 -7.551 0.956 1.00 93.81 167 ALA A CA 1
ATOM 1289 C C . ALA A 1 167 ? -2.978 -6.475 1.895 1.00 93.81 167 ALA A C 1
ATOM 1291 O O . ALA A 1 167 ? -2.240 -5.596 2.339 1.00 93.81 167 ALA A O 1
ATOM 1292 N N . GLN A 1 168 ? -4.261 -6.569 2.254 1.00 92.06 168 GLN A N 1
ATOM 1293 C CA . GLN A 1 168 ? -4.895 -5.653 3.206 1.00 92.06 168 GLN A CA 1
ATOM 1294 C C . GLN A 1 168 ? -4.285 -5.759 4.605 1.00 92.06 168 GLN A C 1
ATOM 1296 O O . GLN A 1 168 ? -4.004 -4.736 5.226 1.00 92.06 168 GLN A O 1
ATOM 1301 N N . THR A 1 169 ? -4.028 -6.973 5.095 1.00 88.94 169 THR A N 1
ATOM 1302 C CA . THR A 1 169 ? -3.366 -7.189 6.389 1.00 88.94 169 THR A CA 1
ATOM 1303 C C . THR A 1 169 ? -1.978 -6.554 6.421 1.00 88.94 169 THR A C 1
ATOM 1305 O O . THR A 1 169 ? -1.665 -5.819 7.359 1.00 88.94 169 THR A O 1
ATOM 1308 N N . VAL A 1 170 ? -1.165 -6.774 5.381 1.00 92.12 170 VAL A N 1
ATOM 1309 C CA . VAL A 1 170 ? 0.165 -6.156 5.255 1.00 92.12 170 VAL A CA 1
ATOM 1310 C C . VAL A 1 170 ? 0.050 -4.632 5.251 1.00 92.12 170 VAL A C 1
ATOM 1312 O O . VAL A 1 170 ? 0.720 -3.957 6.033 1.00 92.12 170 VAL A O 1
ATOM 1315 N N . LEU A 1 171 ? -0.838 -4.088 4.416 1.00 93.75 171 LEU A N 1
ATOM 1316 C CA . LEU A 1 171 ? -0.980 -2.649 4.238 1.00 93.75 171 LEU A CA 1
ATOM 1317 C C . LEU A 1 171 ? -1.470 -1.945 5.513 1.00 93.75 171 LEU A C 1
ATOM 1319 O O . LEU A 1 171 ? -0.928 -0.905 5.889 1.00 93.75 171 LEU A O 1
ATOM 1323 N N . ARG A 1 172 ? -2.441 -2.526 6.229 1.00 90.25 172 ARG A N 1
ATOM 1324 C CA . ARG A 1 172 ? -2.902 -2.010 7.530 1.00 90.25 172 ARG A CA 1
ATOM 1325 C C . ARG A 1 172 ? -1.817 -2.071 8.582 1.00 90.25 172 ARG A C 1
ATOM 1327 O O . ARG A 1 172 ? -1.659 -1.121 9.346 1.00 90.25 172 ARG A O 1
ATOM 1334 N N . TYR A 1 173 ? -1.065 -3.167 8.612 1.00 87.62 173 TYR A N 1
ATOM 1335 C CA . TYR A 1 173 ? 0.034 -3.305 9.547 1.00 87.62 173 TYR A CA 1
ATOM 1336 C C . TYR A 1 173 ? 1.112 -2.247 9.293 1.00 87.62 173 TYR A C 1
ATOM 1338 O O . TYR A 1 173 ? 1.552 -1.600 10.240 1.00 87.62 173 TYR A O 1
ATOM 1346 N N . TRP A 1 174 ? 1.497 -2.005 8.037 1.00 91.25 174 TRP A N 1
ATOM 1347 C CA . TRP A 1 174 ? 2.408 -0.912 7.690 1.00 91.25 174 TRP A CA 1
ATOM 1348 C C . TRP A 1 174 ? 1.848 0.454 8.070 1.00 91.25 174 TRP A C 1
ATOM 1350 O O . TRP A 1 174 ? 2.559 1.248 8.684 1.00 91.25 174 TRP A O 1
ATOM 1360 N N . ASN A 1 175 ? 0.577 0.716 7.757 1.00 90.50 175 ASN A N 1
ATOM 1361 C CA . ASN A 1 175 ? -0.071 1.980 8.091 1.00 90.50 175 ASN A CA 1
ATOM 1362 C C . ASN A 1 175 ? -0.085 2.227 9.600 1.00 90.50 175 ASN A C 1
ATOM 1364 O O . ASN A 1 175 ? 0.194 3.334 10.052 1.00 90.50 175 ASN A O 1
ATOM 1368 N N . TRP A 1 176 ? -0.359 1.196 10.398 1.00 84.50 176 TRP A N 1
ATOM 1369 C CA . TRP A 1 176 ? -0.279 1.271 11.851 1.00 84.50 176 TRP A CA 1
ATOM 1370 C C . TRP A 1 176 ? 1.164 1.463 12.318 1.00 84.50 176 TRP A C 1
ATOM 1372 O O . TRP A 1 176 ? 1.468 2.496 12.904 1.00 84.50 176 TRP A O 1
ATOM 1382 N N . ALA A 1 177 ? 2.058 0.527 12.007 1.00 81.94 177 ALA A N 1
ATOM 1383 C CA . ALA A 1 177 ? 3.396 0.467 12.582 1.00 81.94 177 ALA A CA 1
ATOM 1384 C C . ALA A 1 177 ? 4.269 1.675 12.212 1.00 81.94 177 ALA A C 1
ATOM 1386 O O . ALA A 1 177 ? 4.992 2.181 13.065 1.00 81.94 177 ALA A O 1
ATOM 1387 N N . LEU A 1 178 ? 4.173 2.185 10.979 1.00 81.50 178 LEU A N 1
ATOM 1388 C CA . LEU A 1 178 ? 4.943 3.360 10.551 1.00 81.50 178 LEU A CA 1
ATOM 1389 C C . LEU A 1 178 ? 4.411 4.671 11.140 1.00 81.50 178 LEU A C 1
ATOM 1391 O O . LEU A 1 178 ? 5.120 5.669 11.135 1.00 81.50 178 LEU A O 1
ATOM 1395 N N . SER A 1 179 ? 3.178 4.690 11.647 1.00 73.69 179 SER A N 1
ATOM 1396 C CA . SER A 1 179 ? 2.543 5.915 12.140 1.00 73.69 179 SER A CA 1
ATOM 1397 C C . SER A 1 179 ? 2.322 5.956 13.644 1.00 73.69 179 SER A C 1
ATOM 1399 O O . SER A 1 179 ? 2.260 7.038 14.216 1.00 73.69 179 SER A O 1
ATOM 1401 N N . SER A 1 180 ? 2.188 4.805 14.303 1.00 67.81 180 SER A N 1
ATOM 1402 C CA . SER A 1 180 ? 2.038 4.709 15.757 1.00 67.81 180 SER A CA 1
ATOM 1403 C C . SER A 1 180 ? 3.350 4.939 16.498 1.00 67.81 180 SER A C 1
ATOM 1405 O O . SER A 1 180 ? 3.346 5.135 17.707 1.00 67.81 180 SER A O 1
ATOM 1407 N N . ALA A 1 181 ? 4.463 4.850 15.782 1.00 60.84 181 ALA A N 1
ATOM 1408 C CA . ALA A 1 181 ? 5.802 4.816 16.333 1.00 60.84 181 ALA A CA 1
ATOM 1409 C C . ALA A 1 181 ? 6.569 6.138 16.169 1.00 60.84 181 ALA A C 1
ATOM 1411 O O . ALA A 1 181 ? 7.636 6.283 16.744 1.00 60.84 181 ALA A O 1
ATOM 1412 N N . LEU A 1 182 ? 6.037 7.115 15.429 1.00 62.47 182 LEU A N 1
ATOM 1413 C CA . LEU A 1 182 ? 6.666 8.427 15.253 1.00 62.47 182 LEU A CA 1
ATOM 1414 C C . LEU A 1 182 ? 6.228 9.380 16.370 1.00 62.47 182 LEU A C 1
ATOM 1416 O O . LEU A 1 182 ? 5.191 10.033 16.270 1.00 62.47 182 LEU A O 1
ATOM 1420 N N . THR A 1 183 ? 7.022 9.471 17.436 1.00 67.19 183 THR A N 1
ATOM 1421 C CA . THR A 1 183 ? 6.914 10.572 18.406 1.00 67.19 183 THR A CA 1
ATOM 1422 C C . THR A 1 183 ? 7.769 11.759 17.945 1.00 67.19 183 THR A C 1
ATOM 1424 O O . THR A 1 183 ? 8.764 11.547 17.248 1.00 67.19 183 THR A O 1
ATOM 1427 N N . PRO A 1 184 ? 7.448 13.009 18.335 1.00 71.25 184 PRO A N 1
ATOM 1428 C CA . PRO A 1 184 ? 8.275 14.173 17.997 1.00 71.25 184 PRO A CA 1
ATOM 1429 C C . PRO A 1 184 ? 9.752 14.001 18.385 1.00 71.25 184 PRO A C 1
ATOM 1431 O O . PRO A 1 184 ? 10.633 14.363 17.610 1.00 71.25 184 PRO A O 1
ATOM 1434 N N . GLY A 1 185 ? 10.018 13.375 19.540 1.00 69.38 185 GLY A N 1
ATOM 1435 C CA . GLY A 1 185 ? 11.374 13.039 19.985 1.00 69.38 185 GLY A CA 1
ATOM 1436 C C . GLY A 1 185 ? 12.091 12.054 19.059 1.00 69.38 185 GLY A C 1
ATOM 1437 O O . GLY A 1 185 ? 13.250 12.273 18.729 1.00 69.38 185 GLY A O 1
ATOM 1438 N N . LEU A 1 186 ? 11.395 11.030 18.550 1.00 66.00 186 LEU A N 1
ATOM 1439 C CA . LEU A 1 186 ? 11.985 10.080 17.603 1.00 66.00 186 LEU A CA 1
ATOM 1440 C C . LEU A 1 186 ? 12.298 10.735 16.249 1.00 66.00 186 LEU A C 1
ATOM 1442 O O . LEU A 1 186 ? 13.342 10.472 15.665 1.00 66.00 186 LEU A O 1
ATOM 1446 N N . VAL A 1 187 ? 11.413 11.603 15.745 1.00 69.50 187 VAL A N 1
ATOM 1447 C CA . VAL A 1 187 ? 11.663 12.338 14.489 1.00 69.50 187 VAL A CA 1
ATOM 1448 C C . VAL A 1 187 ? 12.898 13.226 14.620 1.00 69.50 187 VAL A C 1
ATOM 1450 O O . VAL A 1 187 ? 13.689 13.311 13.684 1.00 69.50 187 VAL A O 1
ATOM 1453 N N . LYS A 1 188 ? 13.065 13.874 15.778 1.00 72.56 188 LYS A N 1
ATOM 1454 C CA . LYS A 1 188 ? 14.245 14.683 16.086 1.00 72.56 188 LYS A CA 1
ATOM 1455 C C . LYS A 1 188 ? 15.515 13.822 16.106 1.00 72.56 188 LYS A C 1
ATOM 1457 O O . LYS A 1 188 ? 16.433 14.129 15.357 1.00 72.56 188 LYS A O 1
ATOM 1462 N N . ALA A 1 189 ? 15.509 12.708 16.840 1.00 70.38 189 ALA A N 1
ATOM 1463 C CA . ALA A 1 189 ? 16.647 11.785 16.915 1.00 70.38 189 ALA A CA 1
ATOM 1464 C C . ALA A 1 189 ? 17.071 11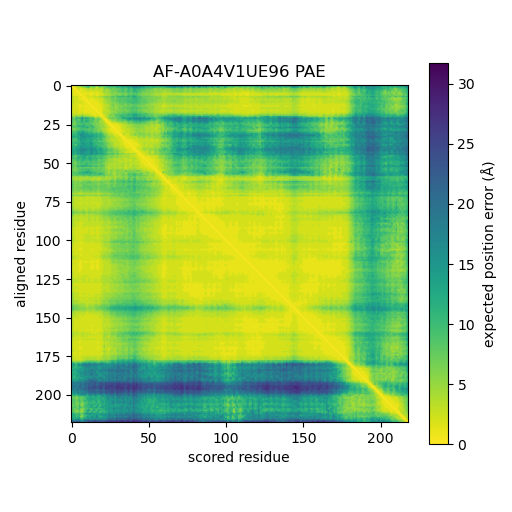.247 15.534 1.00 70.38 189 ALA A C 1
ATOM 1466 O O . ALA A 1 189 ? 18.252 11.263 15.200 1.00 70.38 189 ALA A O 1
ATOM 1467 N N . ILE A 1 190 ? 16.111 10.861 14.680 1.00 67.75 190 ILE A N 1
ATOM 1468 C CA . ILE A 1 190 ? 16.402 10.405 13.308 1.00 67.75 190 ILE A CA 1
ATOM 1469 C C . ILE A 1 190 ? 17.075 11.506 12.474 1.00 67.75 190 ILE A C 1
ATOM 1471 O O . ILE A 1 190 ? 17.989 11.219 11.706 1.00 67.75 190 ILE A O 1
ATOM 1475 N N . ARG A 1 191 ? 16.609 12.756 12.585 1.00 70.38 191 ARG A N 1
ATOM 1476 C CA . ARG A 1 191 ? 17.179 13.890 11.836 1.00 70.38 191 ARG A CA 1
ATOM 1477 C C . ARG A 1 191 ? 18.575 14.264 12.317 1.00 70.38 191 ARG A C 1
ATOM 1479 O O . ARG A 1 191 ? 19.392 14.690 11.511 1.00 70.38 191 ARG A O 1
ATOM 1486 N N . GLU A 1 192 ? 18.815 14.140 13.617 1.00 75.69 192 GLU A N 1
ATOM 1487 C CA . GLU A 1 192 ? 20.080 14.503 14.259 1.00 75.69 192 GLU A CA 1
ATOM 1488 C C . GLU A 1 192 ? 21.122 13.375 14.190 1.00 75.69 192 GLU A C 1
ATOM 1490 O O . GLU A 1 192 ? 22.286 13.613 14.493 1.00 75.69 192 GLU A O 1
ATOM 1495 N N . GLY A 1 193 ? 20.736 12.176 13.729 1.00 64.94 193 GLY A N 1
ATOM 1496 C CA . GLY A 1 193 ? 21.630 11.017 13.648 1.00 64.94 193 GLY A CA 1
ATOM 1497 C C . GLY A 1 193 ? 22.023 10.470 15.022 1.00 64.94 193 GLY A C 1
ATOM 1498 O O . GLY A 1 193 ? 23.075 9.851 15.152 1.00 64.94 193 GLY A O 1
ATOM 1499 N N . ASP A 1 194 ? 21.198 10.724 16.039 1.00 65.00 194 ASP A N 1
ATOM 1500 C CA . ASP A 1 194 ? 21.461 10.341 17.424 1.00 65.00 194 ASP A CA 1
ATOM 1501 C C . ASP A 1 194 ? 21.114 8.858 17.644 1.00 65.00 194 ASP A C 1
ATOM 1503 O O . ASP A 1 194 ? 19.999 8.491 18.028 1.00 65.00 194 ASP A O 1
ATOM 1507 N N . GLU A 1 195 ? 22.073 7.989 17.315 1.00 59.12 195 GLU A N 1
ATOM 1508 C CA . GLU A 1 195 ? 21.973 6.538 17.504 1.00 59.12 195 GLU A CA 1
ATOM 1509 C C . GLU A 1 195 ? 22.133 6.110 18.979 1.00 59.12 195 GLU A C 1
ATOM 1511 O O . GLU A 1 195 ? 21.811 4.969 19.314 1.00 59.12 195 GLU A O 1
ATOM 1516 N N . GLU A 1 196 ? 22.565 7.000 19.882 1.00 58.91 196 GLU A N 1
ATOM 1517 C CA . GLU A 1 196 ? 22.736 6.684 21.310 1.00 58.91 196 GLU A CA 1
ATOM 1518 C C . GLU A 1 196 ? 21.393 6.661 22.066 1.00 58.91 196 GLU A C 1
ATOM 1520 O O . 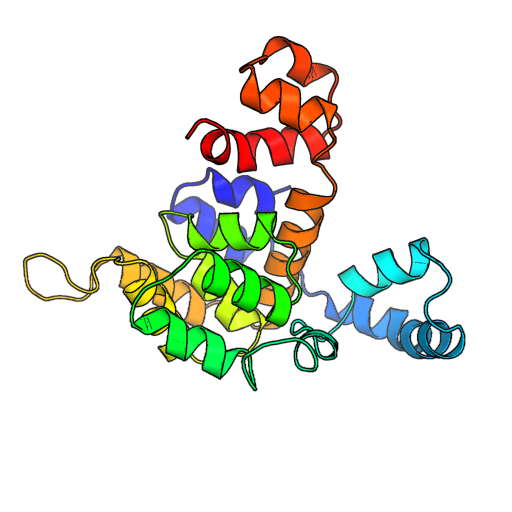GLU A 1 196 ? 21.242 5.924 23.039 1.00 58.91 196 GLU A O 1
ATOM 1525 N N . ALA A 1 197 ? 20.364 7.357 21.567 1.00 60.47 197 ALA A N 1
ATOM 1526 C CA . ALA A 1 197 ? 19.015 7.363 22.149 1.00 60.47 197 ALA A CA 1
ATOM 1527 C C . ALA A 1 197 ? 18.172 6.099 21.840 1.00 60.47 197 ALA A C 1
ATOM 1529 O O . ALA A 1 197 ? 17.017 5.983 22.263 1.00 60.47 197 ALA A O 1
ATOM 1530 N N . VAL A 1 198 ? 18.705 5.134 21.079 1.00 58.03 198 VAL A N 1
ATOM 1531 C CA . VAL A 1 198 ? 17.936 3.997 20.532 1.00 58.03 198 VAL A CA 1
ATOM 1532 C C . VAL A 1 198 ? 17.397 3.054 21.613 1.00 58.03 198 VAL A C 1
ATOM 1534 O O . VAL A 1 198 ? 16.301 2.491 21.461 1.00 58.03 198 VAL A O 1
ATOM 1537 N N . ASP A 1 199 ? 18.125 2.908 22.719 1.00 60.97 199 ASP A N 1
ATOM 1538 C CA . ASP A 1 199 ? 17.743 2.036 23.832 1.00 60.97 199 ASP A CA 1
ATOM 1539 C C . ASP A 1 199 ? 16.586 2.600 24.673 1.00 60.97 199 ASP A C 1
ATOM 1541 O O . ASP A 1 199 ? 15.832 1.828 25.272 1.00 60.97 199 ASP A O 1
ATOM 1545 N N . GLU A 1 200 ? 16.349 3.915 24.628 1.00 70.06 200 GLU A N 1
ATOM 1546 C CA . GLU A 1 200 ? 15.239 4.579 25.330 1.00 70.06 200 GLU A CA 1
ATOM 1547 C C . GLU A 1 200 ? 13.885 4.405 24.620 1.00 70.06 200 GLU A C 1
ATOM 1549 O O . GLU A 1 200 ? 12.816 4.638 25.194 1.00 70.06 200 GLU A O 1
ATOM 1554 N N . PHE A 1 201 ? 13.894 3.968 23.358 1.00 71.12 201 PHE A N 1
ATOM 1555 C CA . PHE A 1 201 ? 12.684 3.833 22.556 1.00 71.12 201 PHE A CA 1
ATOM 1556 C C . PHE A 1 201 ? 11.961 2.500 22.777 1.00 71.12 201 PHE A C 1
ATOM 1558 O O . PHE A 1 201 ? 12.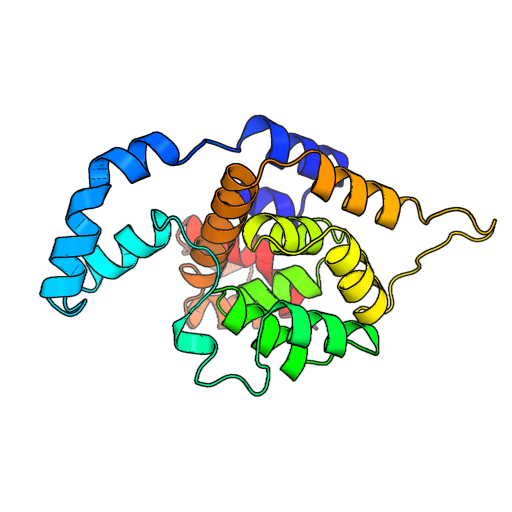551 1.437 22.938 1.00 71.12 201 PHE A O 1
ATOM 1565 N N . SER A 1 202 ? 10.631 2.508 22.699 1.00 72.56 202 SER A N 1
ATOM 1566 C CA . SER A 1 202 ? 9.852 1.266 22.664 1.00 72.56 202 SER A CA 1
ATOM 1567 C C . SER A 1 202 ? 10.151 0.447 21.396 1.00 72.56 202 SER A C 1
ATOM 1569 O O . SER A 1 202 ? 10.579 0.973 20.366 1.00 72.56 202 SER A O 1
ATOM 1571 N N . ALA A 1 203 ? 9.876 -0.861 21.421 1.00 69.81 203 ALA A N 1
ATOM 1572 C CA . ALA A 1 203 ? 10.091 -1.723 20.254 1.00 69.81 203 ALA A CA 1
ATOM 1573 C C . ALA A 1 203 ? 9.388 -1.231 18.960 1.00 69.81 203 ALA A C 1
ATOM 1575 O O . ALA A 1 203 ? 10.009 -1.305 17.897 1.00 69.81 203 ALA A O 1
ATOM 1576 N N . PRO A 1 204 ? 8.149 -0.689 18.998 1.00 66.50 204 PRO A N 1
ATOM 1577 C CA . PRO A 1 204 ? 7.537 -0.050 17.832 1.00 66.50 204 PRO A CA 1
ATOM 1578 C C . PRO A 1 204 ? 8.301 1.183 17.335 1.00 66.50 204 PRO A C 1
ATOM 1580 O O . PRO A 1 204 ? 8.483 1.325 16.129 1.00 66.50 204 PRO A O 1
ATOM 1583 N N . GLN A 1 205 ? 8.774 2.044 18.244 1.00 69.50 205 GLN A N 1
ATOM 1584 C CA . GLN A 1 205 ? 9.559 3.241 17.911 1.00 69.50 205 GLN A CA 1
ATOM 1585 C C . GLN A 1 205 ? 10.870 2.870 17.213 1.00 69.50 205 GLN A C 1
ATOM 1587 O O . GLN A 1 205 ? 11.128 3.361 16.117 1.00 69.50 205 GLN A O 1
ATOM 1592 N N . ARG A 1 206 ? 11.630 1.910 17.756 1.00 70.50 206 ARG A N 1
ATOM 1593 C CA . ARG A 1 206 ? 12.835 1.383 17.089 1.00 70.50 206 ARG A CA 1
ATOM 1594 C C . ARG A 1 206 ? 12.536 0.805 15.707 1.00 70.50 206 ARG A C 1
ATOM 1596 O O . ARG A 1 206 ? 13.273 1.042 14.755 1.00 70.50 206 ARG A O 1
A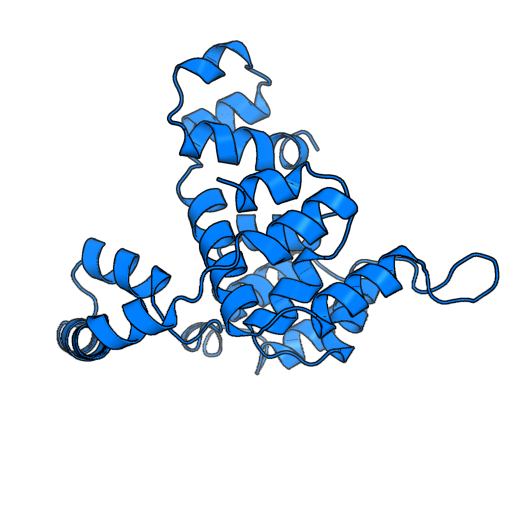TOM 1603 N N . ALA A 1 207 ? 11.434 0.068 15.571 1.00 70.44 207 ALA A N 1
ATOM 1604 C CA . ALA A 1 207 ? 11.031 -0.512 14.294 1.00 70.44 207 ALA A CA 1
ATOM 1605 C C . ALA A 1 207 ? 10.728 0.565 13.235 1.00 70.44 207 ALA A C 1
ATOM 1607 O O . ALA A 1 207 ? 11.142 0.421 12.085 1.00 70.44 207 ALA A O 1
ATOM 1608 N N . ALA A 1 208 ? 10.051 1.655 13.608 1.00 69.88 208 ALA A N 1
ATOM 1609 C CA . ALA A 1 208 ? 9.824 2.774 12.697 1.00 69.88 208 ALA A CA 1
ATOM 1610 C C . ALA A 1 208 ? 11.098 3.562 12.398 1.00 69.88 208 ALA A C 1
ATOM 1612 O O . ALA A 1 208 ? 11.280 3.968 11.256 1.00 69.88 208 ALA A O 1
ATOM 1613 N N . MET A 1 209 ? 11.997 3.715 13.374 1.00 71.31 209 MET A N 1
ATOM 1614 C CA . MET A 1 209 ? 13.308 4.330 13.169 1.00 71.31 209 MET A CA 1
ATOM 1615 C C . MET A 1 209 ? 14.103 3.600 12.085 1.00 71.31 209 MET A C 1
ATOM 1617 O O . MET A 1 209 ? 14.546 4.210 11.120 1.00 71.31 209 MET A O 1
ATOM 1621 N N . LEU A 1 210 ? 14.192 2.272 12.185 1.00 73.06 210 LEU A N 1
ATOM 1622 C CA . LEU A 1 210 ? 14.858 1.438 11.184 1.00 73.06 210 LEU A CA 1
ATOM 1623 C C . LEU A 1 210 ? 14.157 1.496 9.821 1.00 73.06 210 LEU A C 1
ATOM 1625 O O . LEU A 1 210 ? 14.813 1.504 8.780 1.00 73.06 210 LEU A O 1
ATOM 1629 N N . ALA A 1 211 ? 12.822 1.543 9.811 1.00 74.62 211 ALA A N 1
ATOM 1630 C CA . ALA A 1 211 ? 12.061 1.579 8.570 1.00 74.62 211 ALA A CA 1
ATOM 1631 C C . ALA A 1 211 ? 12.177 2.933 7.855 1.00 74.62 211 ALA A C 1
ATOM 1633 O O . ALA A 1 211 ? 12.187 2.950 6.627 1.00 74.62 211 ALA A O 1
ATOM 1634 N N . LEU A 1 212 ? 12.264 4.040 8.598 1.00 75.06 212 LEU A N 1
ATOM 1635 C CA . LEU A 1 212 ? 12.154 5.406 8.079 1.00 75.06 212 LEU A CA 1
ATOM 1636 C C . LEU A 1 212 ? 13.468 6.194 8.088 1.00 75.06 212 LEU A C 1
ATOM 1638 O O . LEU A 1 212 ? 13.534 7.250 7.470 1.00 75.06 212 LEU A O 1
ATOM 1642 N N . GLY A 1 213 ? 14.517 5.714 8.760 1.00 65.94 213 GLY A N 1
ATOM 1643 C CA . GLY A 1 213 ? 15.753 6.476 8.978 1.00 65.94 213 GLY A CA 1
ATOM 1644 C C . GLY A 1 213 ? 16.391 6.999 7.688 1.00 65.94 213 GLY A C 1
ATOM 1645 O O . GLY A 1 213 ? 16.815 8.146 7.622 1.00 65.94 213 GLY A O 1
ATOM 1646 N N . ARG A 1 214 ? 16.360 6.198 6.616 1.00 65.50 214 ARG A N 1
ATOM 1647 C CA . ARG A 1 214 ? 16.882 6.582 5.290 1.00 65.50 214 ARG A CA 1
ATOM 1648 C C . ARG A 1 214 ? 16.000 7.573 4.521 1.00 65.50 214 ARG A C 1
ATOM 1650 O O . ARG A 1 214 ? 16.454 8.123 3.523 1.00 65.50 214 ARG A O 1
ATOM 1657 N N . ASP A 1 215 ? 14.752 7.765 4.942 1.00 69.62 215 ASP A N 1
ATOM 1658 C CA . ASP A 1 215 ? 13.812 8.688 4.297 1.00 69.62 215 ASP A CA 1
ATOM 1659 C C . ASP A 1 215 ? 13.911 10.110 4.874 1.00 69.62 215 ASP A C 1
ATOM 1661 O O . ASP A 1 215 ? 13.439 11.053 4.247 1.00 69.62 215 ASP A O 1
ATOM 1665 N N . PHE A 1 216 ? 14.522 10.271 6.054 1.00 60.31 216 PHE A N 1
ATOM 1666 C CA . PHE A 1 216 ? 14.687 11.557 6.745 1.00 60.31 216 PHE A CA 1
ATOM 1667 C C . PHE A 1 216 ? 16.082 12.181 6.588 1.00 60.31 216 PHE A C 1
ATOM 1669 O O . PHE A 1 216 ? 16.258 13.343 6.943 1.00 60.31 216 PHE A O 1
ATOM 1676 N N . THR A 1 217 ? 17.060 11.436 6.067 1.00 52.88 217 THR A N 1
ATOM 1677 C CA . THR A 1 217 ? 18.436 11.902 5.817 1.00 52.88 217 THR A CA 1
ATOM 1678 C C . THR A 1 217 ? 18.658 12.449 4.399 1.00 52.88 217 THR A C 1
ATOM 1680 O O . THR A 1 217 ? 19.801 12.647 3.990 1.00 52.88 217 THR A O 1
ATOM 1683 N N . ARG A 1 218 ? 17.579 12.683 3.639 1.00 48.19 218 ARG A N 1
ATOM 1684 C CA . ARG A 1 218 ? 17.596 13.246 2.280 1.00 48.19 218 ARG A CA 1
ATOM 1685 C C . ARG A 1 218 ? 17.020 14.651 2.224 1.00 48.19 218 ARG A C 1
ATOM 1687 O O . ARG A 1 218 ? 16.002 14.889 2.910 1.00 48.19 218 ARG A O 1
#

Radius of gyration: 17.93 Å; Cα contacts (8 Å, |Δi|>4): 254; chains: 1; bounding box: 48×33×50 Å

pLDDT: mean 86.19, std 11.88, range [48.19, 98.62]